Protein AF-0000000065914636 (afdb_homodimer)

Secondary structure (DSSP, 8-state):
---HHHHHHHHHHHHHHTSSHHHHHHHHHHHHHHHHHH-GGGGGGGTTS-S--THHHHHSHHHHHHHHHHHHHHHHHHHTTT-HHHHHHHHHHHHHHHHHTT--HHHHHHHHHHHHHHHHHHTTT---HHHHHHHHHHHHHHHHT--/---HHHHHHHHHHHHHHTSSHHHHHHHHHHHHHHHHHH-GGGGGGGTTS-SS-SHHHHHSHHHHHHHHHHHHHHHHHHHTTT-HHHHHHHHHHHHHHHHHTT--HHHHHHHHHHHHHHHHHHTTT---HHHHHHHHHHHHHHHHT--

Foldseek 3Di:
DFDPLLLVLLVVLCCLCPVDLVSQLVLLLLLVLLLCVVPVVVCVLVCVLPPDHSCSLNPDPVSSVVSNVVSVLSVQLSVCVVPPVSNLVSLLVVLVVCVVSVQALVNLVSSLVCVLVSSCVSNVNPRDPSNNVSVSVSSVSSSVSND/DFDPLLLVLLVVLCCLCPVDLVSQLVLLLLLVVLLCVVPVVVQVLVVVQPDPGSCSLNVDPVSSVVSNVVSVLSVQLSVCVVPPVSNLVSLLVVLVVCVVSVQDLVNLVSSLVCVLVSSCVSNVNPRDPSNNVSVSVSSVSSSVSND

Sequence (294 aa):
GLSAEQKTALKDSWKILAANGETMVKNSAAMFGLLFEKYPDTKKHFKTFDGDHFAAMKATGMGKAHGMSVFSGLGALVSSVDDGECVLGLAKKLSRNHTARGVTANDFKLMRSIFGEFLDKATGGKATESMKSAWDALLGVLIENHQGLSAEQKTALKDSWKILAANGETMVKNSAAMFGLLFEKYPDTKKHFKTFDGDHFAAMKATGMGKAHGMSVFSGLGALVSSVDDGECVLGLAKKLSRNHTARGVTANDFKLMRSIFGEFLDKATGGKATESMKSAWDALLGVLIENHQ

Nearest PDB structures (foldseek):
  4hrt-assembly2_G  TM=9.182E-01  e=6.724E-07  Anadara inaequivalvis
  8oup-assembly1_A  TM=8.923E-01  e=3.412E-07  Spisula solidissima
  1dm1-assembly1_A  TM=8.767E-01  e=1.325E-06  Aplysia limacina
  1h97-assembly2_B  TM=8.772E-01  e=7.767E-05  Paramphistomum epiclitum
  1kfr-assembly1_A  TM=8.608E-01  e=2.149E-04  Paramphistomum epiclitum

Radius of gyration: 18.43 Å; Cα contacts (8 Å, |Δi|>4): 341; chains: 2; bounding box: 40×51×44 Å

Solvent-accessible surface area (backbone atoms only — not comparable to full-atom values): 15175 Å² total; per-residue (Å²): 134,80,49,75,66,30,48,49,27,42,52,57,48,43,54,66,51,51,66,42,36,68,44,29,42,52,42,27,34,50,44,50,34,52,45,40,68,77,41,56,77,62,50,68,74,45,52,91,53,52,94,61,62,62,67,31,31,70,67,34,32,56,30,28,19,50,28,35,50,53,49,32,51,54,48,46,43,57,41,24,65,90,36,65,51,31,36,51,25,39,27,38,51,51,26,52,59,35,44,76,64,68,49,46,67,65,54,51,50,52,53,54,70,47,42,54,63,40,40,28,64,68,50,73,62,65,55,44,72,59,34,43,51,24,48,53,51,53,50,44,54,34,55,72,44,43,117,134,81,50,76,67,29,50,48,28,41,53,57,48,43,54,65,52,52,65,41,35,69,42,28,40,52,42,28,33,51,46,51,36,52,45,41,69,77,40,55,75,63,49,69,74,47,53,91,53,57,87,64,64,64,67,29,27,70,68,34,32,56,30,28,19,50,28,34,52,54,49,33,51,52,48,45,43,56,41,26,66,91,36,65,51,32,35,52,26,39,26,38,50,51,26,52,58,34,43,76,63,68,46,46,68,66,55,51,50,54,52,55,70,46,42,56,61,40,41,28,64,68,50,73,63,64,56,45,71,59,35,42,51,24,47,52,51,54,50,46,55,34,53,73,45,43,118

Structure (mmCIF, N/CA/C/O backbone):
data_AF-0000000065914636-model_v1
#
loop_
_entity.id
_entity.type
_entity.pdbx_description
1 polymer Globin
#
loop_
_atom_site.group_PDB
_atom_site.id
_atom_site.type_symbol
_atom_site.label_atom_id
_atom_site.label_alt_id
_atom_site.label_comp_id
_atom_site.label_asym_id
_atom_site.label_entity_id
_atom_site.label_seq_id
_atom_site.pdbx_PDB_ins_code
_atom_site.Cartn_x
_atom_site.Cartn_y
_atom_site.Cartn_z
_atom_site.occupancy
_atom_site.B_iso_or_equiv
_atom_site.auth_seq_id
_atom_site.auth_comp_id
_atom_site.auth_asym_id
_atom_site.auth_atom_id
_atom_site.pdbx_PDB_model_num
ATOM 1 N N . GLY A 1 1 ? -21.172 7.961 3.52 1 76.81 1 GLY A N 1
ATOM 2 C CA . GLY A 1 1 ? -20.078 7.699 2.598 1 76.81 1 GLY A CA 1
ATOM 3 C C . GLY A 1 1 ? -19.641 8.93 1.826 1 76.81 1 GLY A C 1
ATOM 4 O O . GLY A 1 1 ? -20.141 10.031 2.062 1 76.81 1 GLY A O 1
ATOM 5 N N . LEU A 1 2 ? -18.609 8.867 1.001 1 91.06 2 LEU A N 1
ATOM 6 C CA . LEU A 1 2 ? -18.094 9.953 0.182 1 91.06 2 LEU A CA 1
ATOM 7 C C . LEU A 1 2 ? -19.016 10.242 -0.992 1 91.06 2 LEU A C 1
ATOM 9 O O . LEU A 1 2 ? -19.578 9.32 -1.594 1 91.06 2 LEU A O 1
ATOM 13 N N . SER A 1 3 ? -19.234 11.5 -1.264 1 94.12 3 SER A N 1
ATOM 14 C CA . SER A 1 3 ? -20 11.891 -2.441 1 94.12 3 SER A CA 1
ATOM 15 C C . SER A 1 3 ? -19.219 11.625 -3.725 1 94.12 3 SER A C 1
ATOM 17 O O . SER A 1 3 ? -18.016 11.398 -3.686 1 94.12 3 SER A O 1
ATOM 19 N N . ALA A 1 4 ? -20 11.625 -4.902 1 95.38 4 ALA A N 1
ATOM 20 C CA . ALA A 1 4 ? -19.344 11.43 -6.203 1 95.38 4 ALA A CA 1
ATOM 21 C C . ALA A 1 4 ? -18.297 12.508 -6.449 1 95.38 4 ALA A C 1
ATOM 23 O O . ALA A 1 4 ? -17.234 12.227 -7.016 1 95.38 4 ALA A O 1
ATOM 24 N N . GLU A 1 5 ? -18.609 13.734 -6.004 1 95.88 5 GLU A N 1
ATOM 25 C CA . GLU A 1 5 ? -17.672 14.844 -6.168 1 95.88 5 GLU A CA 1
ATOM 26 C C . GLU A 1 5 ? -16.422 14.648 -5.316 1 95.88 5 GLU A C 1
ATOM 28 O O . GLU A 1 5 ? -15.312 14.945 -5.762 1 95.88 5 GLU A O 1
ATOM 33 N N . GLN A 1 6 ? -16.609 14.195 -4.152 1 96.62 6 GLN A N 1
ATOM 34 C CA . GLN A 1 6 ? -15.477 13.938 -3.264 1 96.62 6 GLN A CA 1
ATOM 35 C C . GLN A 1 6 ? -14.586 12.828 -3.811 1 96.62 6 GLN A C 1
ATOM 37 O O . GLN A 1 6 ? -13.359 12.938 -3.777 1 96.62 6 GLN A O 1
ATOM 42 N N . LYS A 1 7 ? -15.227 11.797 -4.301 1 97.44 7 LYS A N 1
ATOM 43 C CA . LYS A 1 7 ? -14.477 10.688 -4.867 1 97.44 7 LYS A CA 1
ATOM 44 C C . LYS A 1 7 ? -13.641 11.141 -6.059 1 97.44 7 LYS A C 1
ATOM 46 O O . LYS A 1 7 ? -12.469 10.773 -6.18 1 97.44 7 LYS A O 1
ATOM 51 N N . THR A 1 8 ? -14.195 11.945 -6.875 1 97.12 8 THR A N 1
ATOM 52 C CA . THR A 1 8 ? -13.484 12.477 -8.031 1 97.12 8 THR A CA 1
ATOM 53 C C . THR A 1 8 ? -12.32 13.359 -7.59 1 97.12 8 THR A C 1
ATOM 55 O O . THR A 1 8 ? -11.227 13.273 -8.148 1 97.12 8 THR A O 1
ATOM 58 N N . ALA A 1 9 ? -12.562 14.18 -6.578 1 97.56 9 ALA A N 1
ATOM 59 C CA . ALA A 1 9 ? -11.523 15.07 -6.062 1 97.56 9 ALA A CA 1
ATOM 60 C C . ALA A 1 9 ? -10.352 14.273 -5.496 1 97.56 9 ALA A C 1
ATOM 62 O O . ALA A 1 9 ? -9.195 14.648 -5.672 1 97.56 9 ALA A O 1
ATOM 63 N N . LEU A 1 10 ? -10.656 13.18 -4.816 1 98.06 10 LEU A N 1
ATOM 64 C CA . LEU A 1 10 ? -9.609 12.32 -4.266 1 98.06 10 LEU A CA 1
ATOM 65 C C . LEU A 1 10 ? -8.773 11.695 -5.379 1 98.06 10 LEU A C 1
ATOM 67 O O . LEU A 1 10 ? -7.547 11.727 -5.336 1 98.06 10 LEU A O 1
ATOM 71 N N . LYS A 1 11 ? -9.461 11.164 -6.359 1 96.94 11 LYS A N 1
ATOM 72 C CA . LYS A 1 11 ? -8.758 10.523 -7.469 1 96.94 11 LYS A CA 1
ATOM 73 C C . LYS A 1 11 ? -7.906 11.531 -8.234 1 96.94 11 LYS A C 1
ATOM 75 O O . LYS A 1 11 ? -6.762 11.242 -8.594 1 96.94 11 LYS A O 1
ATOM 80 N N . ASP A 1 12 ? -8.43 12.695 -8.43 1 95.88 12 ASP A N 1
ATOM 81 C CA . ASP A 1 12 ? -7.695 13.727 -9.156 1 95.88 12 ASP A CA 1
ATOM 82 C C . ASP A 1 12 ? -6.484 14.203 -8.352 1 95.88 12 ASP A C 1
ATOM 84 O O . ASP A 1 12 ? -5.41 14.43 -8.914 1 95.88 12 ASP A O 1
ATOM 88 N N . SER A 1 13 ? -6.656 14.398 -7.109 1 96.75 13 SER A N 1
ATOM 89 C CA . SER A 1 13 ? -5.547 14.859 -6.281 1 96.75 13 SER A CA 1
ATOM 90 C C . SER A 1 13 ? -4.465 13.789 -6.16 1 96.75 13 SER A C 1
ATOM 92 O O . SER A 1 13 ? -3.277 14.102 -6.07 1 96.75 13 SER A O 1
ATOM 94 N N . TRP A 1 14 ? -4.898 12.547 -6.137 1 96.75 14 TRP A N 1
ATOM 95 C CA . TRP A 1 14 ? -3.934 11.461 -5.996 1 96.75 14 TRP A CA 1
ATOM 96 C C . TRP A 1 14 ? -2.996 11.406 -7.199 1 96.75 14 TRP A C 1
ATOM 98 O O . TRP A 1 14 ? -1.812 11.086 -7.059 1 96.75 14 TRP A O 1
ATOM 108 N N . LYS A 1 15 ? -3.514 11.758 -8.391 1 94.75 15 LYS A N 1
ATOM 109 C CA . LYS A 1 15 ? -2.682 11.805 -9.586 1 94.75 15 LYS A CA 1
ATOM 110 C C . LYS A 1 15 ? -1.521 12.781 -9.414 1 94.75 15 LYS A C 1
ATOM 112 O O . LYS A 1 15 ? -0.442 12.57 -9.969 1 94.75 15 LYS A O 1
ATOM 117 N N . ILE A 1 16 ? -1.775 13.766 -8.641 1 95.94 16 ILE A N 1
ATOM 118 C CA . ILE A 1 16 ? -0.752 14.773 -8.383 1 95.94 16 ILE A CA 1
ATOM 119 C C . ILE A 1 16 ? 0.155 14.305 -7.246 1 95.94 16 ILE A C 1
ATOM 121 O O . ILE A 1 16 ? 1.381 14.328 -7.371 1 95.94 16 ILE A O 1
ATOM 125 N N . LEU A 1 17 ? -0.375 13.828 -6.184 1 97.56 17 LEU A N 1
ATOM 126 C CA . LEU A 1 17 ? 0.34 13.477 -4.961 1 97.56 17 LEU A CA 1
ATOM 127 C C . LEU A 1 17 ? 1.238 12.266 -5.188 1 97.56 17 LEU A C 1
ATOM 129 O O . LEU A 1 17 ? 2.273 12.125 -4.531 1 97.56 17 LEU A O 1
ATOM 133 N N . ALA A 1 18 ? 0.876 11.414 -6.078 1 97.06 18 ALA A N 1
ATOM 134 C CA . ALA A 1 18 ? 1.544 10.133 -6.293 1 97.06 18 ALA A CA 1
ATOM 135 C C . ALA A 1 18 ? 1.864 9.922 -7.77 1 97.06 18 ALA A C 1
ATOM 137 O O . ALA A 1 18 ? 1.726 8.812 -8.289 1 97.06 18 ALA A O 1
ATOM 138 N N . ALA A 1 19 ? 2.338 10.953 -8.461 1 95.75 19 ALA A N 1
ATOM 139 C CA . ALA A 1 19 ? 2.602 10.953 -9.898 1 95.75 19 ALA A CA 1
ATOM 140 C C . ALA A 1 19 ? 3.658 9.906 -10.258 1 95.75 19 ALA A C 1
ATOM 142 O O . ALA A 1 19 ? 3.631 9.344 -11.352 1 95.75 19 ALA A O 1
ATOM 143 N N . ASN A 1 20 ? 4.625 9.758 -9.375 1 95.19 20 ASN A N 1
ATOM 144 C CA . ASN A 1 20 ? 5.664 8.734 -9.508 1 95.19 20 ASN A CA 1
ATOM 145 C C . ASN A 1 20 ? 6.332 8.438 -8.172 1 95.19 20 ASN A C 1
ATOM 147 O O . ASN A 1 20 ? 5.98 9.031 -7.148 1 95.19 20 ASN A O 1
ATOM 151 N N . GLY A 1 21 ? 7.238 7.504 -8.133 1 94.88 21 GLY A N 1
ATOM 152 C CA . GLY A 1 21 ? 7.895 7.086 -6.906 1 94.88 21 GLY A CA 1
ATOM 153 C C . GLY A 1 21 ? 8.625 8.211 -6.203 1 94.88 21 GLY A C 1
ATOM 154 O O . GLY A 1 21 ? 8.539 8.344 -4.98 1 94.88 21 GLY A O 1
ATOM 155 N N . GLU A 1 22 ? 9.312 9.008 -6.969 1 94.88 22 GLU A N 1
ATOM 156 C CA . GLU A 1 22 ? 10.047 10.125 -6.391 1 94.88 22 GLU A CA 1
ATOM 157 C C . GLU A 1 22 ? 9.102 11.109 -5.707 1 94.88 22 GLU A C 1
ATOM 159 O O . GLU A 1 22 ? 9.391 11.586 -4.605 1 94.88 22 GLU A O 1
ATOM 164 N N . THR A 1 23 ? 8.008 11.352 -6.383 1 96.56 23 THR A N 1
ATOM 165 C CA . THR A 1 23 ? 7.004 12.242 -5.816 1 96.56 23 THR A CA 1
ATOM 166 C C . THR A 1 23 ? 6.414 11.648 -4.539 1 96.56 23 THR A C 1
ATOM 168 O O . THR A 1 23 ? 6.188 12.367 -3.562 1 96.56 23 THR A O 1
ATOM 171 N N . MET A 1 24 ? 6.223 10.383 -4.52 1 96.44 24 MET A N 1
ATOM 172 C CA . MET A 1 24 ? 5.641 9.727 -3.352 1 96.44 24 MET A CA 1
ATOM 173 C C . MET A 1 24 ? 6.59 9.805 -2.158 1 96.44 24 MET A C 1
ATOM 175 O O . MET A 1 24 ? 6.164 10.094 -1.039 1 96.44 24 MET A O 1
ATOM 179 N N . VAL A 1 25 ? 7.828 9.539 -2.379 1 94.19 25 VAL A N 1
ATOM 180 C CA . VAL A 1 25 ? 8.812 9.625 -1.301 1 94.19 25 VAL A CA 1
ATOM 181 C C . VAL A 1 25 ? 8.883 11.062 -0.784 1 94.19 25 VAL A C 1
ATOM 183 O O . VAL A 1 25 ? 8.875 11.297 0.427 1 94.19 25 VAL A O 1
ATOM 186 N N . LYS A 1 26 ? 8.93 11.977 -1.706 1 94.12 26 LYS A N 1
ATOM 187 C CA . LYS A 1 26 ? 8.977 13.391 -1.338 1 94.12 26 LYS A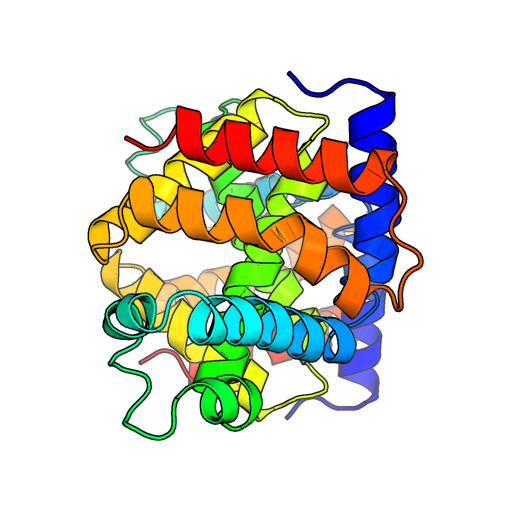 CA 1
ATOM 188 C C . LYS A 1 26 ? 7.754 13.789 -0.52 1 94.12 26 LYS A C 1
ATOM 190 O O . LYS A 1 26 ? 7.883 14.398 0.542 1 94.12 26 LYS A O 1
ATOM 195 N N . ASN A 1 27 ? 6.605 13.422 -1.024 1 96.44 27 ASN A N 1
ATOM 196 C CA . ASN A 1 27 ? 5.375 13.875 -0.384 1 96.44 27 ASN A CA 1
ATOM 197 C C . ASN A 1 27 ? 5.121 13.133 0.929 1 96.44 27 ASN A C 1
ATOM 199 O O . ASN A 1 27 ? 4.574 13.711 1.872 1 96.44 27 ASN A O 1
ATOM 203 N N . SER A 1 28 ? 5.48 11.906 1.021 1 95.56 28 SER A N 1
ATOM 204 C CA . SER A 1 28 ? 5.359 11.203 2.295 1 95.56 28 SER A CA 1
ATOM 205 C C . SER A 1 28 ? 6.266 11.828 3.354 1 95.56 28 SER A C 1
ATOM 207 O O . SER A 1 28 ? 5.855 11.992 4.508 1 95.56 28 SER A O 1
ATOM 209 N N . ALA A 1 29 ? 7.461 12.172 2.971 1 92.31 29 ALA A N 1
ATOM 210 C CA . ALA A 1 29 ? 8.375 12.844 3.887 1 92.31 29 ALA A CA 1
ATOM 211 C C . ALA A 1 29 ? 7.824 14.211 4.305 1 92.31 29 ALA A C 1
ATOM 213 O O . ALA A 1 29 ? 7.93 14.594 5.469 1 92.31 29 ALA A O 1
ATOM 214 N N . ALA A 1 30 ? 7.305 14.906 3.355 1 93.94 30 ALA A N 1
ATOM 215 C CA . ALA A 1 30 ? 6.719 16.203 3.652 1 93.94 30 ALA A CA 1
ATOM 216 C C . ALA A 1 30 ? 5.559 16.078 4.633 1 93.94 30 ALA A C 1
ATOM 218 O O . ALA A 1 30 ? 5.391 16.922 5.523 1 93.94 30 ALA A O 1
ATOM 219 N N . MET A 1 31 ? 4.707 15.086 4.445 1 95.44 31 MET A N 1
ATOM 220 C CA . MET A 1 31 ? 3.576 14.836 5.336 1 95.44 31 MET A CA 1
ATOM 221 C C . MET A 1 31 ? 4.055 14.586 6.766 1 95.44 31 MET A C 1
ATOM 223 O O . MET A 1 31 ? 3.594 15.242 7.699 1 95.44 31 MET A O 1
ATOM 227 N N . PHE A 1 32 ? 5 13.727 6.918 1 92.5 32 PHE A N 1
ATOM 228 C CA . PHE A 1 32 ? 5.52 13.422 8.25 1 92.5 32 PHE A CA 1
ATOM 229 C C . PHE A 1 32 ? 6.293 14.602 8.812 1 92.5 32 PHE A C 1
ATOM 231 O O . PHE A 1 32 ? 6.238 14.875 10.016 1 92.5 32 PHE A O 1
ATOM 238 N N . GLY A 1 33 ? 7.066 15.234 7.93 1 91.19 33 GLY A N 1
ATOM 239 C CA . GLY A 1 33 ? 7.762 16.438 8.375 1 91.19 33 GLY A CA 1
ATOM 240 C C . GLY A 1 33 ? 6.836 17.469 8.977 1 91.19 33 GLY A C 1
ATOM 241 O O . GLY A 1 33 ? 7.137 18.047 10.031 1 91.19 33 GLY A O 1
ATOM 242 N N . LEU A 1 34 ? 5.797 17.734 8.297 1 94.38 34 LEU A N 1
ATOM 243 C CA . LEU A 1 34 ? 4.82 18.688 8.797 1 94.38 34 LEU A CA 1
ATOM 244 C C . LEU A 1 34 ? 4.215 18.219 10.117 1 94.38 34 LEU A C 1
ATOM 246 O O . LEU A 1 34 ? 4.023 19 11.039 1 94.38 34 LEU A O 1
ATOM 250 N N . LEU A 1 35 ? 3.916 16.922 10.234 1 93.75 35 LEU A N 1
ATOM 251 C CA . LEU A 1 35 ? 3.385 16.344 11.469 1 93.75 35 LEU A CA 1
ATOM 252 C C . LEU A 1 35 ? 4.355 16.562 12.625 1 93.75 35 LEU A C 1
ATOM 254 O O . LEU A 1 35 ? 3.957 17.016 13.703 1 93.75 35 LEU A O 1
ATOM 258 N N . PHE A 1 36 ? 5.605 16.312 12.359 1 90.06 36 PHE A N 1
ATOM 259 C CA . PHE A 1 36 ? 6.629 16.406 13.398 1 90.06 36 PHE A CA 1
ATOM 260 C C . PHE A 1 36 ? 6.879 17.859 13.773 1 90.06 36 PHE A C 1
ATOM 262 O O . PHE A 1 36 ? 7.219 18.156 14.922 1 90.06 36 PHE A O 1
ATOM 269 N N . GLU A 1 37 ? 6.758 18.672 12.836 1 92.5 37 GLU A N 1
ATOM 270 C CA . GLU A 1 37 ? 6.91 20.109 13.102 1 92.5 37 GLU A CA 1
ATOM 271 C C . GLU A 1 37 ? 5.789 20.625 14 1 92.5 37 GLU A C 1
ATOM 273 O O . GLU A 1 37 ? 6.047 21.344 14.961 1 92.5 37 GLU A O 1
ATOM 278 N N . LYS A 1 38 ? 4.594 20.281 13.719 1 95.12 38 LYS A N 1
ATOM 279 C CA . LYS A 1 38 ? 3.434 20.812 14.43 1 95.12 38 LYS A CA 1
ATOM 280 C C . LYS A 1 38 ? 3.201 20.078 15.734 1 95.12 38 LYS A C 1
ATOM 282 O O . LYS A 1 38 ? 2.758 20.656 16.719 1 95.12 38 LYS A O 1
ATOM 287 N N . TYR A 1 39 ? 3.461 18.781 15.688 1 94.06 39 TYR A N 1
ATOM 288 C CA . TYR A 1 39 ? 3.246 17.922 16.859 1 94.06 39 TYR A CA 1
ATOM 289 C C . TYR A 1 39 ? 4.465 17.047 17.125 1 94.06 39 TYR A C 1
ATOM 291 O O . TYR A 1 39 ? 4.406 15.828 16.953 1 94.06 39 TYR A O 1
ATOM 299 N N . PRO A 1 40 ? 5.527 17.609 17.719 1 90.5 40 PRO A N 1
ATOM 300 C CA . PRO A 1 40 ? 6.809 16.922 17.875 1 90.5 40 PRO A CA 1
ATOM 301 C C . PRO A 1 40 ? 6.695 15.664 18.734 1 90.5 40 PRO A C 1
ATOM 303 O O . PRO A 1 40 ? 7.469 14.719 18.562 1 90.5 40 PRO A O 1
ATOM 306 N N . ASP A 1 41 ? 5.695 15.594 19.609 1 87.81 41 ASP A N 1
ATOM 307 C CA . ASP A 1 41 ? 5.543 14.445 20.5 1 87.81 41 ASP A CA 1
ATOM 308 C C . ASP A 1 41 ? 5.203 13.18 19.719 1 87.81 41 ASP A C 1
ATOM 310 O O . ASP A 1 41 ? 5.406 12.062 20.203 1 87.81 41 ASP A O 1
ATOM 314 N N . THR A 1 42 ? 4.719 13.336 18.469 1 89.44 42 THR A N 1
ATOM 315 C CA . THR A 1 42 ? 4.352 12.18 17.672 1 89.44 42 THR A CA 1
ATOM 316 C C . THR A 1 42 ? 5.594 11.414 17.219 1 89.44 42 THR A C 1
ATOM 318 O O . 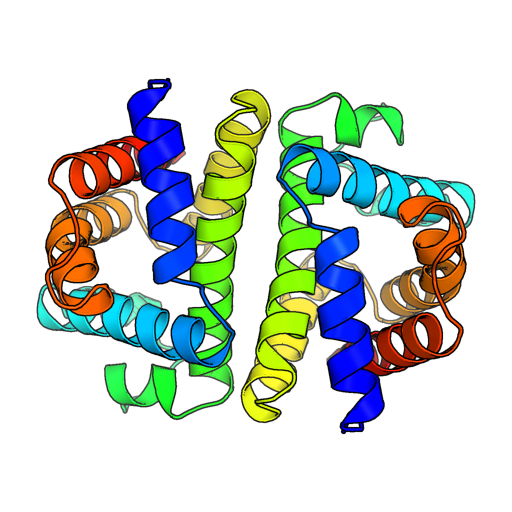THR A 1 42 ? 5.5 10.258 16.797 1 89.44 42 THR A O 1
ATOM 321 N N . LYS A 1 43 ? 6.727 11.969 17.375 1 84.88 43 LYS A N 1
ATOM 322 C CA . LYS A 1 43 ? 7.98 11.32 17 1 84.88 43 LYS A CA 1
ATOM 323 C C . LYS A 1 43 ? 8.25 10.094 17.875 1 84.88 43 LYS A C 1
ATOM 325 O O . LYS A 1 43 ? 9.016 9.211 17.484 1 84.88 43 LYS A O 1
ATOM 330 N N . LYS A 1 44 ? 7.684 10.031 18.953 1 84.25 44 LYS A N 1
ATOM 331 C CA . LYS A 1 44 ? 7.887 8.93 19.891 1 84.25 44 LYS A CA 1
ATOM 332 C C . LYS A 1 44 ? 7.512 7.59 19.25 1 84.25 44 LYS A C 1
ATOM 334 O O . LYS A 1 44 ? 8.055 6.551 19.625 1 84.25 44 LYS A O 1
ATOM 339 N N . HIS A 1 45 ? 6.609 7.629 18.281 1 82.25 45 HIS A N 1
ATOM 340 C CA . HIS A 1 45 ? 6.145 6.414 17.625 1 82.25 45 HIS A CA 1
ATOM 341 C C . HIS A 1 45 ? 7.141 5.953 16.562 1 82.25 45 HIS A C 1
ATOM 343 O O . HIS A 1 45 ? 6.992 4.867 15.992 1 82.25 45 HIS A O 1
ATOM 349 N N . PHE A 1 46 ? 8.102 6.684 16.312 1 76.88 46 PHE A N 1
ATOM 350 C CA . PHE A 1 46 ? 9.039 6.41 15.227 1 76.88 46 PHE A CA 1
ATOM 351 C C . PHE A 1 46 ? 10.445 6.195 15.766 1 76.88 46 PHE A C 1
ATOM 353 O O . PHE A 1 46 ? 11.422 6.625 15.156 1 76.88 46 PHE A O 1
ATOM 360 N N . LYS A 1 47 ? 10.562 5.539 16.938 1 66.19 47 LYS A N 1
ATOM 361 C CA . LYS A 1 47 ? 11.828 5.336 17.641 1 66.19 47 LYS A CA 1
ATOM 362 C C . LYS A 1 47 ? 12.844 4.633 16.75 1 66.19 47 LYS A C 1
ATOM 364 O O . LYS A 1 47 ? 14.047 4.82 16.906 1 66.19 47 LYS A O 1
ATOM 369 N N . THR A 1 48 ? 12.375 3.613 16.203 1 56.72 48 THR A N 1
ATOM 370 C CA . THR A 1 48 ? 13.312 2.896 15.344 1 56.72 48 THR A CA 1
ATOM 371 C C . THR A 1 48 ? 14 3.855 14.375 1 56.72 48 THR A C 1
ATOM 373 O O . THR A 1 48 ? 14.977 3.49 13.719 1 56.72 48 THR A O 1
ATOM 376 N N . PHE A 1 49 ? 13.312 4.914 14.25 1 54.84 49 PHE A N 1
ATOM 377 C CA . PHE A 1 49 ? 14 5.93 13.453 1 54.84 49 PHE A CA 1
ATOM 378 C C . PHE A 1 49 ? 14.977 6.723 14.32 1 54.84 49 PHE A C 1
ATOM 380 O O . PHE A 1 49 ? 14.578 7.352 15.297 1 54.84 49 PHE A O 1
ATOM 387 N N . ASP A 1 50 ? 15.953 5.941 14.906 1 49.81 50 ASP A N 1
ATOM 388 C CA . ASP A 1 50 ? 16.891 6.602 15.805 1 49.81 50 ASP A CA 1
ATOM 389 C C . ASP A 1 50 ? 16.703 8.117 15.797 1 49.81 50 ASP A C 1
ATOM 391 O O . ASP A 1 50 ? 16.031 8.656 14.906 1 49.81 50 ASP A O 1
ATOM 395 N N . GLY A 1 51 ? 17.469 8.922 16.656 1 44.31 51 GLY A N 1
ATOM 396 C CA . GLY A 1 51 ? 17.562 10.344 16.969 1 44.31 51 GLY A CA 1
ATOM 397 C C . GLY A 1 51 ? 17.297 11.234 15.773 1 44.31 51 GLY A C 1
ATOM 398 O O . GLY A 1 51 ? 17.375 12.461 15.875 1 44.31 51 GLY A O 1
ATOM 399 N N . ASP A 1 52 ? 17.797 10.789 14.555 1 47.72 52 ASP A N 1
ATOM 400 C CA . ASP A 1 52 ? 17.953 11.742 13.453 1 47.72 52 ASP A CA 1
ATOM 401 C C . ASP A 1 52 ? 16.609 12.008 12.766 1 47.72 52 ASP A C 1
ATOM 403 O O . ASP A 1 52 ? 15.922 11.07 12.352 1 47.72 52 ASP A O 1
ATOM 407 N N . HIS A 1 53 ? 15.906 13.156 12.977 1 51.94 53 HIS A N 1
ATOM 408 C CA . HIS A 1 53 ? 14.625 13.836 12.805 1 51.94 53 HIS A CA 1
ATOM 409 C C . HIS A 1 53 ? 13.969 13.461 11.484 1 51.94 53 HIS A C 1
ATOM 411 O O . HIS A 1 53 ? 14.516 12.656 10.727 1 51.94 53 HIS A O 1
ATOM 417 N N . PHE A 1 54 ? 13.109 14.508 10.766 1 54.81 54 PHE A N 1
ATOM 418 C CA . PHE A 1 54 ? 12.484 14.68 9.461 1 54.81 54 PHE A CA 1
ATOM 419 C C . PHE A 1 54 ? 13.453 14.312 8.344 1 54.81 54 PHE A C 1
ATOM 421 O O . PHE A 1 54 ? 13.086 13.594 7.406 1 54.81 54 PHE A O 1
ATOM 428 N N . ALA A 1 55 ? 14.641 14.656 8.555 1 58.09 55 ALA A N 1
ATOM 429 C CA . ALA A 1 55 ? 15.719 14.43 7.59 1 58.09 55 ALA A CA 1
ATOM 430 C C . ALA A 1 55 ? 15.984 12.938 7.406 1 58.09 55 ALA A C 1
ATOM 432 O O . ALA A 1 55 ? 16.312 12.492 6.305 1 58.09 55 ALA A O 1
ATOM 433 N N . ALA A 1 56 ? 15.562 12.266 8.383 1 62 56 ALA A N 1
ATOM 434 C CA . ALA A 1 56 ? 15.906 10.844 8.344 1 62 56 ALA A CA 1
ATOM 435 C C . ALA A 1 56 ? 14.906 10.062 7.496 1 62 56 ALA A C 1
ATOM 437 O O . ALA A 1 56 ? 15.266 9.078 6.852 1 62 56 ALA A O 1
ATOM 438 N N . MET A 1 57 ? 13.742 10.555 7.312 1 73.56 57 MET A N 1
ATOM 439 C CA . MET A 1 57 ? 12.719 9.852 6.547 1 73.56 57 MET A CA 1
ATOM 440 C C . MET A 1 57 ? 13.094 9.781 5.07 1 73.56 57 MET A C 1
ATOM 442 O O . MET A 1 57 ? 12.836 8.773 4.406 1 73.56 57 MET A O 1
ATOM 446 N N . LYS A 1 58 ? 13.781 10.82 4.699 1 77.88 58 LYS A N 1
ATOM 447 C CA . LYS A 1 58 ? 14.148 10.844 3.287 1 77.88 58 LYS A CA 1
ATOM 448 C C . LYS A 1 58 ? 15.594 10.398 3.088 1 77.88 58 LYS A C 1
ATOM 450 O O . LYS A 1 58 ? 16.016 10.094 1.968 1 77.88 58 LYS A O 1
ATOM 455 N N . ALA A 1 59 ? 16.172 10.273 4.145 1 78.31 59 ALA A N 1
ATOM 456 C CA . ALA A 1 59 ? 17.625 10.125 4.012 1 78.31 59 ALA A CA 1
ATOM 457 C C . ALA A 1 59 ? 18.031 8.656 4.145 1 78.31 59 ALA A C 1
ATOM 459 O O . ALA A 1 59 ? 19.125 8.273 3.723 1 78.31 59 ALA A O 1
ATOM 460 N N . THR A 1 60 ? 17.188 7.898 4.781 1 82.5 60 THR A N 1
ATOM 461 C CA . THR A 1 60 ? 17.531 6.5 5 1 82.5 60 THR A CA 1
ATOM 462 C C . THR A 1 60 ? 16.578 5.578 4.242 1 82.5 60 THR A C 1
ATOM 464 O O . 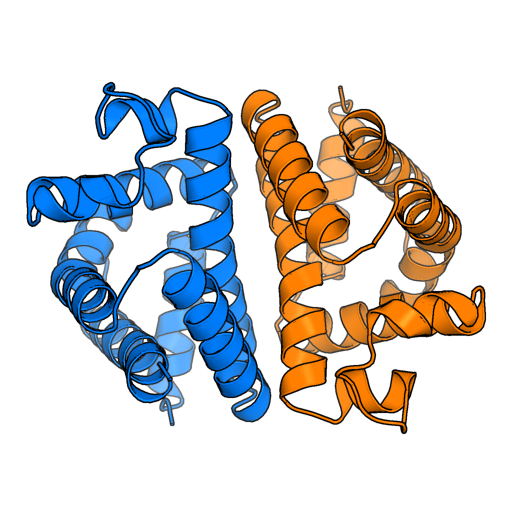THR A 1 60 ? 15.438 5.949 3.971 1 82.5 60 THR A O 1
ATOM 467 N N . GLY A 1 61 ? 17.094 4.371 3.934 1 85.94 61 GLY A N 1
ATOM 468 C CA . GLY A 1 61 ? 16.281 3.367 3.277 1 85.94 61 GLY A CA 1
ATOM 469 C C . GLY A 1 61 ? 15.031 3.008 4.066 1 85.94 61 GLY A C 1
ATOM 470 O O . GLY A 1 61 ? 13.93 2.951 3.508 1 85.94 61 GLY A O 1
ATOM 471 N N . MET A 1 62 ? 15.188 2.889 5.312 1 86.31 62 MET A N 1
ATOM 472 C CA . MET A 1 62 ? 14.062 2.5 6.16 1 86.31 62 MET A CA 1
ATOM 473 C C . MET A 1 62 ? 13.055 3.639 6.285 1 86.31 62 MET A C 1
ATOM 475 O O . MET A 1 62 ? 11.852 3.402 6.332 1 86.31 62 MET A O 1
ATOM 479 N N . GLY A 1 63 ? 13.617 4.832 6.43 1 87.88 63 GLY A N 1
ATOM 480 C CA . GLY A 1 63 ? 12.727 5.977 6.461 1 87.88 63 GLY A CA 1
ATOM 481 C C . GLY A 1 63 ? 11.898 6.129 5.195 1 87.88 63 GLY A C 1
ATOM 482 O O . GLY A 1 63 ? 10.688 6.324 5.262 1 87.88 63 GLY A O 1
ATOM 483 N N . LYS A 1 64 ? 12.547 6.027 4.07 1 91.62 64 LYS A N 1
ATOM 484 C CA . LYS A 1 64 ? 11.867 6.098 2.779 1 91.62 64 LYS A CA 1
ATOM 485 C C . LYS A 1 64 ? 10.828 4.988 2.643 1 91.62 64 LYS A C 1
ATOM 487 O O . LYS A 1 64 ? 9.711 5.23 2.182 1 91.62 64 LYS A O 1
ATOM 492 N N . ALA A 1 65 ? 11.203 3.838 3.088 1 91.88 65 ALA A N 1
ATOM 493 C CA . ALA A 1 65 ? 10.305 2.691 3.004 1 91.88 65 ALA A CA 1
ATOM 494 C C . ALA A 1 65 ? 9.055 2.904 3.859 1 91.88 65 ALA A C 1
ATOM 496 O O . ALA A 1 65 ? 7.945 2.566 3.443 1 91.88 65 ALA A O 1
ATOM 497 N N . HIS A 1 66 ? 9.266 3.422 5.051 1 90.56 66 HIS A N 1
ATOM 498 C CA . HIS A 1 66 ? 8.125 3.693 5.914 1 90.56 66 HIS A CA 1
ATOM 499 C C . HIS A 1 66 ? 7.203 4.742 5.297 1 90.56 66 HIS A C 1
ATOM 501 O O . HIS A 1 66 ? 5.984 4.566 5.266 1 90.56 66 HIS A O 1
ATOM 507 N N . GLY A 1 67 ? 7.781 5.824 4.859 1 92.56 67 GLY A N 1
ATOM 508 C CA . GLY A 1 67 ? 6.988 6.836 4.18 1 92.56 67 GLY A CA 1
ATOM 509 C C . GLY A 1 67 ? 6.219 6.285 2.992 1 92.56 67 GLY A C 1
ATOM 510 O O . GLY A 1 67 ? 5.023 6.551 2.844 1 92.56 67 GLY A O 1
ATOM 511 N N . MET A 1 68 ? 6.902 5.539 2.186 1 94.69 68 MET A N 1
ATOM 512 C CA . MET A 1 68 ? 6.293 4.93 1.008 1 94.69 68 MET A CA 1
ATOM 513 C C . MET A 1 68 ? 5.156 3.99 1.406 1 94.69 68 MET A C 1
ATOM 515 O O . MET A 1 68 ? 4.109 3.969 0.761 1 94.69 68 MET A O 1
ATOM 519 N N . SER A 1 69 ? 5.352 3.213 2.473 1 93.75 69 SER A N 1
ATOM 520 C CA . SER A 1 69 ? 4.316 2.283 2.914 1 93.75 69 SER A CA 1
ATOM 521 C C . SER A 1 69 ? 3.062 3.025 3.371 1 93.75 69 SER A C 1
ATOM 523 O O . SER A 1 69 ? 1.944 2.633 3.033 1 93.75 69 SER A O 1
ATOM 525 N N . VAL A 1 70 ? 3.23 4.082 4.121 1 93 70 VAL A N 1
ATOM 526 C CA . VAL A 1 70 ? 2.098 4.867 4.602 1 93 70 VAL A CA 1
ATOM 527 C C . VAL A 1 70 ? 1.379 5.512 3.42 1 93 70 VAL A C 1
ATOM 529 O O . VAL A 1 70 ? 0.15 5.457 3.328 1 93 70 VAL A O 1
ATOM 532 N N . PHE A 1 71 ? 2.133 6.09 2.543 1 96.31 71 PHE A N 1
ATOM 533 C CA . PHE A 1 71 ? 1.555 6.766 1.388 1 96.31 71 PHE A CA 1
ATOM 534 C C . PHE A 1 71 ? 0.833 5.77 0.486 1 96.31 71 PHE A C 1
ATOM 536 O O . PHE A 1 71 ? -0.222 6.082 -0.072 1 96.31 71 PHE A O 1
ATOM 543 N N . SER A 1 72 ? 1.373 4.582 0.35 1 96.69 72 SER A N 1
ATOM 544 C CA . SER A 1 72 ? 0.71 3.535 -0.422 1 96.69 72 SER A CA 1
ATOM 545 C C . SER A 1 72 ? -0.602 3.113 0.231 1 96.69 72 SER A C 1
ATOM 547 O O . SER A 1 72 ? -1.562 2.77 -0.461 1 96.69 72 SER A O 1
ATOM 549 N N . GLY A 1 73 ? -0.641 3.098 1.541 1 95.81 73 GLY A N 1
ATOM 550 C CA . GLY A 1 73 ? -1.895 2.854 2.236 1 95.81 73 GLY A CA 1
ATOM 551 C C . GLY A 1 73 ? -2.967 3.877 1.91 1 95.81 73 GLY A C 1
ATOM 552 O O . GLY A 1 73 ? -4.125 3.52 1.693 1 95.81 73 GLY A O 1
ATOM 553 N N . LEU A 1 74 ? -2.588 5.121 1.867 1 96.81 74 LEU A N 1
ATOM 554 C CA . LEU A 1 74 ? -3.52 6.164 1.456 1 96.81 74 LEU A CA 1
ATOM 555 C C . LEU A 1 74 ? -3.994 5.938 0.025 1 96.81 74 LEU A C 1
ATOM 557 O O . LEU A 1 74 ? -5.172 6.133 -0.28 1 96.81 74 LEU A O 1
ATOM 561 N N . GLY A 1 75 ? -3.084 5.535 -0.815 1 97.44 75 GLY A N 1
ATOM 562 C CA . GLY A 1 75 ? -3.439 5.223 -2.189 1 97.44 75 GLY A CA 1
ATOM 563 C C . GLY A 1 75 ? -4.438 4.086 -2.303 1 97.44 75 GLY A C 1
ATOM 564 O O . GLY A 1 75 ? -5.332 4.121 -3.152 1 97.44 75 GLY A O 1
ATOM 565 N N . ALA A 1 76 ? -4.25 3.078 -1.455 1 97.31 76 ALA A N 1
ATOM 566 C CA . ALA A 1 76 ? -5.195 1.963 -1.438 1 97.31 76 ALA A CA 1
ATOM 567 C C . ALA A 1 76 ? -6.598 2.439 -1.079 1 97.31 76 ALA A C 1
ATOM 569 O O . ALA A 1 76 ? -7.582 1.991 -1.672 1 97.31 76 ALA A O 1
ATOM 570 N N . LEU A 1 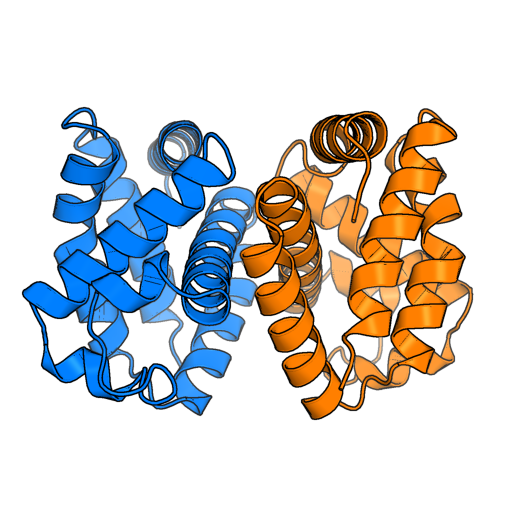77 ? -6.68 3.338 -0.161 1 96.94 77 LEU A N 1
ATOM 571 C CA . LEU A 1 77 ? -7.973 3.898 0.211 1 96.94 77 LEU A CA 1
ATOM 572 C C . LEU A 1 77 ? -8.586 4.668 -0.954 1 96.94 77 LEU A C 1
ATOM 574 O O . LEU A 1 77 ? -9.758 4.469 -1.285 1 96.94 77 LEU A O 1
ATOM 578 N N . VAL A 1 78 ? -7.816 5.469 -1.577 1 97.69 78 VAL A N 1
ATOM 579 C CA . VAL A 1 78 ? -8.305 6.262 -2.701 1 97.69 78 VAL A CA 1
ATOM 580 C C . VAL A 1 78 ? -8.773 5.34 -3.822 1 97.69 78 VAL A C 1
ATOM 582 O O . VAL A 1 78 ? -9.836 5.559 -4.41 1 97.69 78 VAL A O 1
ATOM 585 N N . SER A 1 79 ? -8.008 4.285 -4.078 1 97.31 79 SER A N 1
ATOM 586 C CA . SER A 1 79 ? -8.344 3.348 -5.145 1 97.31 79 SER A CA 1
ATOM 587 C C . SER A 1 79 ? -9.633 2.592 -4.828 1 97.31 79 SER A C 1
ATOM 589 O O . SER A 1 79 ? -10.281 2.053 -5.73 1 97.31 79 SER A O 1
ATOM 591 N N . SER A 1 80 ? -10.008 2.572 -3.58 1 97 80 SER A N 1
ATOM 592 C CA . SER A 1 80 ? -11.125 1.735 -3.152 1 97 80 SER A CA 1
ATOM 593 C C . SER A 1 80 ? -12.375 2.568 -2.893 1 97 80 SER A C 1
ATOM 595 O O . SER A 1 80 ? -13.398 2.045 -2.441 1 97 80 SER A O 1
ATOM 597 N N . VAL A 1 81 ? -12.383 3.842 -3.188 1 96.88 81 VAL A N 1
ATOM 598 C CA . VAL A 1 81 ? -13.406 4.762 -2.699 1 96.88 81 VAL A CA 1
ATOM 599 C C . VAL A 1 81 ? -14.758 4.387 -3.293 1 96.88 81 VAL A C 1
ATOM 601 O O . VAL A 1 81 ? -15.805 4.785 -2.771 1 96.88 81 VAL A O 1
ATOM 604 N N . ASP A 1 82 ? -14.789 3.604 -4.395 1 96.06 82 ASP A N 1
ATOM 605 C CA . ASP A 1 82 ? -16.062 3.197 -5 1 96.06 82 ASP A CA 1
ATOM 606 C C . ASP A 1 82 ? -16.562 1.9 -4.383 1 96.06 82 ASP A C 1
ATOM 608 O O . ASP A 1 82 ? -17.656 1.435 -4.719 1 96.06 82 ASP A O 1
ATOM 612 N N . ASP A 1 83 ? -15.828 1.317 -3.502 1 95.25 83 ASP A N 1
ATOM 613 C CA . ASP A 1 83 ? -16.172 0.089 -2.795 1 95.25 83 ASP A CA 1
ATOM 614 C C . ASP A 1 83 ? -16.156 0.3 -1.283 1 95.25 83 ASP A C 1
ATOM 616 O O . ASP A 1 83 ? -15.141 0.033 -0.631 1 95.25 83 ASP A O 1
ATOM 620 N N . GLY A 1 84 ? -17.312 0.647 -0.756 1 93.12 84 GLY A N 1
ATOM 621 C CA . GLY A 1 84 ? -17.422 1.011 0.647 1 93.12 84 GLY A CA 1
ATOM 622 C C . GLY A 1 84 ? -16.969 -0.091 1.588 1 93.12 84 GLY A C 1
ATOM 623 O O . GLY A 1 84 ? -16.359 0.18 2.619 1 93.12 84 GLY A O 1
ATOM 624 N N . GLU A 1 85 ? -17.281 -1.313 1.276 1 92.44 85 GLU A N 1
ATOM 625 C CA . GLU A 1 85 ? -16.875 -2.439 2.111 1 92.44 85 GLU A CA 1
ATOM 626 C C . GLU A 1 85 ? -15.359 -2.588 2.133 1 92.44 85 GLU A C 1
ATOM 628 O O . GLU A 1 85 ? -14.781 -2.904 3.174 1 92.44 85 GLU A O 1
ATOM 633 N N . CYS A 1 86 ? -14.758 -2.35 1.041 1 93.94 86 CYS A N 1
ATOM 634 C CA . CYS A 1 86 ? -13.305 -2.424 0.972 1 93.94 86 CYS A CA 1
ATOM 635 C C . CYS A 1 86 ? -12.664 -1.296 1.77 1 93.94 86 CYS A C 1
ATOM 637 O O . CYS A 1 86 ? -11.695 -1.52 2.5 1 93.94 86 CYS A O 1
ATOM 639 N N . VAL A 1 87 ? -13.234 -0.11 1.64 1 95.25 87 VAL A N 1
ATOM 640 C CA . VAL A 1 87 ? -12.719 1.032 2.387 1 95.25 87 VAL A CA 1
ATOM 641 C C . VAL A 1 87 ? -12.789 0.745 3.885 1 95.25 87 VAL A C 1
ATOM 643 O O . VAL A 1 87 ? -11.82 0.964 4.609 1 95.25 87 VAL A O 1
ATOM 646 N N . LEU A 1 88 ? -13.867 0.224 4.301 1 93.06 88 LEU A N 1
ATOM 647 C CA . LEU A 1 88 ? -14.039 -0.055 5.723 1 93.06 88 LEU A CA 1
ATOM 648 C C . LEU A 1 88 ? -13.078 -1.146 6.184 1 93.06 88 LEU A C 1
ATOM 650 O O . LEU A 1 88 ? -12.539 -1.072 7.289 1 93.06 88 LEU A O 1
ATOM 654 N N . GLY A 1 89 ? -12.914 -2.137 5.398 1 92.19 89 GLY A N 1
ATOM 655 C CA . GLY A 1 89 ? -11.93 -3.162 5.711 1 92.19 89 GLY A CA 1
ATOM 656 C C . GLY A 1 89 ? -10.516 -2.623 5.828 1 92.19 89 GLY A C 1
ATOM 657 O O . GLY A 1 89 ? -9.781 -2.988 6.746 1 92.19 89 GLY A O 1
ATOM 658 N N . LEU A 1 90 ? -10.133 -1.779 4.875 1 94.62 90 LEU A N 1
ATOM 659 C CA . LEU A 1 90 ? -8.812 -1.16 4.918 1 94.62 90 LEU A CA 1
ATOM 660 C C . LEU A 1 90 ? -8.656 -0.301 6.168 1 94.62 90 LEU A C 1
ATOM 662 O O . LEU A 1 90 ? -7.609 -0.336 6.82 1 94.62 90 LEU A O 1
ATOM 666 N N . ALA A 1 91 ? -9.672 0.446 6.453 1 92.25 91 ALA A N 1
ATOM 667 C CA . ALA A 1 91 ? -9.633 1.301 7.637 1 92.25 91 ALA A CA 1
ATOM 668 C C . ALA A 1 91 ? -9.453 0.472 8.906 1 92.25 91 ALA A C 1
ATOM 670 O O . ALA A 1 91 ? -8.664 0.828 9.781 1 92.25 91 ALA A O 1
ATOM 671 N N . LYS A 1 92 ? -10.148 -0.576 8.992 1 90.56 92 LYS A N 1
ATOM 672 C CA . LYS A 1 92 ? -10.039 -1.454 10.156 1 90.56 92 LYS A CA 1
ATOM 673 C C . LYS A 1 92 ? -8.641 -2.061 10.258 1 90.56 92 LYS A C 1
ATOM 675 O O . LYS A 1 92 ? -8.055 -2.105 11.336 1 90.56 92 LYS A O 1
ATOM 680 N N . LYS A 1 93 ? -8.156 -2.482 9.18 1 89.12 93 LYS A N 1
ATOM 681 C CA . LYS A 1 93 ? -6.816 -3.057 9.156 1 89.12 93 LYS A CA 1
ATOM 682 C C . LYS A 1 93 ? -5.77 -2.029 9.578 1 89.12 93 LYS A C 1
ATOM 684 O O . LYS A 1 93 ? -4.871 -2.338 10.359 1 89.12 93 LYS A O 1
ATOM 689 N N . LEU A 1 94 ? -5.875 -0.876 9.031 1 89.94 94 LEU A N 1
ATOM 690 C CA . LEU A 1 94 ? -4.941 0.191 9.367 1 89.94 94 LEU A CA 1
ATOM 691 C C . LEU A 1 94 ? -5.016 0.532 10.852 1 89.94 94 LEU A C 1
ATOM 693 O O . LEU A 1 94 ? -3.986 0.713 11.508 1 89.94 94 LEU A O 1
ATOM 697 N N . SER A 1 95 ? -6.188 0.627 11.297 1 87.69 95 SER A N 1
ATOM 698 C CA . SER A 1 95 ? -6.387 0.929 12.711 1 87.69 95 SER A CA 1
ATOM 699 C C . SER A 1 95 ? -5.746 -0.133 13.594 1 87.69 95 SER A C 1
ATOM 701 O O . SER A 1 95 ? -5.023 0.194 14.547 1 87.69 95 SER A O 1
ATOM 703 N N . ARG A 1 96 ? -5.969 -1.33 13.273 1 85.38 96 ARG A N 1
ATOM 704 C CA . ARG A 1 96 ? -5.434 -2.434 14.062 1 85.38 96 ARG A CA 1
ATOM 705 C C . ARG A 1 96 ? -3.906 -2.418 14.055 1 85.38 96 ARG A C 1
ATOM 707 O O . ARG A 1 96 ? -3.277 -2.551 15.109 1 85.38 96 ARG A O 1
ATOM 714 N N . ASN A 1 97 ? -3.354 -2.242 12.938 1 84.31 97 ASN A N 1
ATOM 715 C CA . ASN A 1 97 ? -1.901 -2.203 12.812 1 84.31 97 ASN A CA 1
ATOM 716 C C . ASN A 1 97 ? -1.302 -1.052 13.617 1 84.31 97 ASN A C 1
ATOM 718 O O . ASN A 1 97 ? -0.265 -1.214 14.258 1 84.31 97 ASN A O 1
ATOM 722 N N . HIS A 1 98 ? -1.923 0.083 13.602 1 87.75 98 HIS A N 1
ATOM 723 C CA . HIS A 1 98 ? -1.401 1.271 14.273 1 87.75 98 HIS A CA 1
ATOM 724 C C . HIS A 1 98 ? -1.624 1.2 15.781 1 87.75 98 HIS A C 1
ATOM 726 O O . HIS A 1 98 ? -0.76 1.607 16.562 1 87.75 98 HIS A O 1
ATOM 732 N N . THR A 1 99 ? -2.705 0.611 16.125 1 83.88 99 THR A N 1
ATOM 733 C CA . THR A 1 99 ? -2.947 0.421 17.547 1 83.88 99 THR A CA 1
ATOM 734 C C . THR A 1 99 ? -1.897 -0.506 18.156 1 83.88 99 THR A C 1
ATOM 736 O O . THR A 1 99 ? -1.418 -0.266 19.266 1 83.88 99 THR A O 1
ATOM 739 N N . ALA A 1 100 ? -1.534 -1.478 17.453 1 81.94 100 ALA A N 1
ATOM 740 C CA . ALA A 1 100 ? -0.524 -2.432 17.906 1 81.94 100 ALA A CA 1
ATOM 741 C C . ALA A 1 100 ? 0.826 -1.748 18.109 1 81.94 100 ALA A C 1
ATOM 743 O O . ALA A 1 100 ? 1.665 -2.23 18.875 1 81.94 100 ALA A O 1
ATOM 744 N N . ARG A 1 101 ? 0.961 -0.597 17.5 1 84 101 ARG A N 1
ATOM 745 C CA . ARG A 1 101 ? 2.211 0.15 17.609 1 84 101 ARG A CA 1
ATOM 746 C C . ARG A 1 101 ? 2.074 1.31 18.594 1 84 101 ARG A C 1
ATOM 748 O O . ARG A 1 101 ? 2.984 2.131 18.719 1 84 101 ARG A O 1
ATOM 755 N N . GLY A 1 102 ? 0.924 1.416 19.156 1 86.88 102 GLY A N 1
ATOM 756 C CA . GLY A 1 102 ? 0.705 2.449 20.156 1 86.88 102 GLY A CA 1
ATOM 757 C C . GLY A 1 102 ? 0.214 3.758 19.562 1 86.88 102 GLY A C 1
ATOM 758 O O . GLY A 1 102 ? 0.133 4.77 20.266 1 86.88 102 GLY A O 1
ATOM 759 N N . VAL A 1 103 ? -0.035 3.744 18.344 1 87.25 103 VAL A N 1
ATOM 760 C CA . VAL A 1 103 ? -0.609 4.914 17.688 1 87.25 103 VAL A CA 1
ATOM 761 C C . VAL A 1 103 ? -2.111 4.977 17.969 1 87.25 103 VAL A C 1
ATOM 763 O O . VAL A 1 103 ? -2.842 4.031 17.656 1 87.25 103 VAL A O 1
ATOM 766 N N . THR A 1 104 ? -2.592 6.051 18.516 1 86.5 104 THR A N 1
ATOM 767 C CA . THR A 1 104 ? -3.957 6.156 19.031 1 86.5 104 THR A CA 1
ATOM 768 C C . THR A 1 104 ? -4.836 6.93 18.047 1 86.5 104 THR A C 1
ATOM 770 O O . THR A 1 104 ? -4.34 7.484 17.062 1 86.5 104 THR A O 1
ATOM 773 N N . ALA A 1 105 ? -6.152 6.91 18.391 1 87.75 105 ALA A N 1
ATOM 774 C CA . ALA A 1 105 ? -7.105 7.703 17.609 1 87.75 105 ALA A CA 1
ATOM 775 C C . ALA A 1 105 ? -6.727 9.18 17.625 1 87.75 105 ALA A C 1
ATOM 777 O O . ALA A 1 105 ? -6.934 9.891 16.641 1 87.75 105 ALA A O 1
ATOM 778 N N . ASN A 1 106 ? -6.238 9.57 18.75 1 91 106 ASN A N 1
ATOM 779 C CA . ASN A 1 106 ? -5.797 10.953 18.844 1 91 106 ASN A CA 1
ATOM 780 C C . ASN A 1 106 ? -4.66 11.25 17.859 1 91 106 ASN A C 1
ATOM 782 O O . ASN A 1 106 ? -4.609 12.328 17.266 1 91 106 ASN A O 1
ATOM 786 N N . ASP A 1 107 ? -3.752 10.336 17.672 1 91.06 107 ASP A N 1
ATOM 787 C CA . ASP A 1 107 ? -2.672 10.516 16.719 1 91.06 107 ASP A CA 1
ATOM 788 C C . ASP A 1 107 ? -3.219 10.672 15.297 1 91.06 107 ASP A C 1
ATOM 790 O O . AS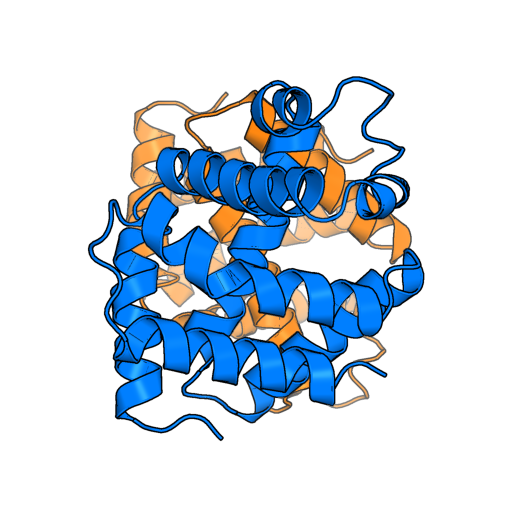P A 1 107 ? -2.713 11.477 14.516 1 91.06 107 ASP A O 1
ATOM 794 N N . PHE A 1 108 ? -4.215 9.945 15 1 92.06 108 PHE A N 1
ATOM 795 C CA . PHE A 1 108 ? -4.84 10.062 13.688 1 92.06 108 PHE A CA 1
ATOM 796 C C . PHE A 1 108 ? -5.504 11.422 13.523 1 92.06 108 PHE A C 1
ATOM 798 O O . PHE A 1 108 ? -5.496 11.992 12.438 1 92.06 108 PHE A O 1
ATOM 805 N N . LYS A 1 109 ? -6.109 11.906 14.602 1 95.06 109 LYS A N 1
ATOM 806 C CA . LYS A 1 109 ? -6.727 13.234 14.547 1 95.06 109 LYS A CA 1
ATOM 807 C C . LYS A 1 109 ? -5.684 14.312 14.289 1 95.06 109 LYS A C 1
ATOM 809 O O . LYS A 1 109 ? -5.969 15.305 13.609 1 95.06 109 LYS A O 1
ATOM 814 N N . LEU A 1 110 ? -4.531 14.102 14.859 1 95.56 110 LEU A N 1
ATOM 815 C CA . LEU A 1 110 ? -3.451 15.047 14.609 1 95.56 110 LEU A CA 1
ATOM 816 C C . LEU A 1 110 ? -3.043 15.031 13.141 1 95.56 110 LEU A C 1
ATOM 818 O O . LEU A 1 110 ? -2.861 16.094 12.531 1 95.56 110 LEU A O 1
ATOM 822 N N . MET A 1 111 ? -2.961 13.883 12.555 1 94.81 111 MET A N 1
ATOM 823 C CA . MET A 1 111 ? -2.658 13.758 11.133 1 94.81 111 MET A CA 1
ATOM 824 C C . MET A 1 111 ? -3.725 14.445 10.281 1 94.81 111 MET A C 1
ATOM 826 O O . MET A 1 111 ? -3.404 15.188 9.359 1 94.81 111 MET A O 1
ATOM 830 N N . ARG A 1 112 ? -4.938 14.141 10.633 1 96.5 112 ARG A N 1
ATOM 831 C CA . ARG A 1 112 ? -6.059 14.734 9.914 1 96.5 112 ARG A CA 1
ATOM 832 C C . ARG A 1 112 ? -6.008 16.266 9.984 1 96.5 112 ARG A C 1
ATOM 834 O O . ARG A 1 112 ? -6.277 16.953 9 1 96.5 112 ARG A O 1
ATOM 841 N N . SER A 1 113 ? -5.625 16.812 11.125 1 97.62 113 SER A N 1
ATOM 842 C CA . SER A 1 113 ? -5.66 18.25 11.359 1 97.62 113 SER A CA 1
ATOM 843 C C . SER A 1 113 ? -4.648 18.984 10.484 1 97.62 113 SER A C 1
ATOM 845 O O . SER A 1 113 ? -4.852 20.141 10.133 1 97.62 113 SER A O 1
ATOM 847 N N . ILE A 1 114 ? -3.596 18.312 10.078 1 97.62 114 ILE A N 1
ATOM 848 C CA . ILE A 1 114 ? -2.545 19 9.328 1 97.62 114 ILE A CA 1
ATOM 849 C C . ILE A 1 114 ? -2.695 18.703 7.84 1 97.62 114 ILE A C 1
ATOM 851 O O . ILE A 1 114 ? -1.976 19.266 7.016 1 97.62 114 ILE A O 1
ATOM 855 N N . PHE A 1 115 ? -3.66 17.891 7.438 1 98.25 115 PHE A N 1
ATOM 856 C CA . PHE A 1 115 ? -3.66 17.312 6.094 1 98.25 115 PHE A CA 1
ATOM 857 C C . PHE A 1 115 ? -3.965 18.391 5.051 1 98.25 115 PHE A C 1
ATOM 859 O O . PHE A 1 115 ? -3.443 18.344 3.936 1 98.25 115 PHE A O 1
ATOM 866 N N . GLY A 1 116 ? -4.785 19.344 5.402 1 97.81 116 GLY A N 1
ATOM 867 C CA . GLY A 1 116 ? -5.031 20.438 4.484 1 97.81 116 GLY A CA 1
ATOM 868 C C . GLY A 1 116 ? -3.779 21.219 4.133 1 97.81 116 GLY A C 1
ATOM 869 O O . GLY A 1 116 ? -3.535 21.516 2.959 1 97.81 116 GLY A O 1
ATOM 870 N N . GLU A 1 117 ? -3.041 21.594 5.125 1 97.75 117 GLU A N 1
ATOM 871 C CA . GLU A 1 117 ? -1.781 22.297 4.906 1 97.75 117 GLU A CA 1
ATOM 872 C C . GLU A 1 117 ? -0.803 21.438 4.105 1 97.75 117 GLU A C 1
ATOM 874 O O . GLU A 1 117 ? -0.105 21.953 3.223 1 97.75 117 GLU A O 1
ATOM 879 N N . PHE A 1 118 ? -0.765 20.172 4.402 1 98 118 PHE A N 1
ATOM 880 C CA . PHE A 1 118 ? 0.062 19.25 3.643 1 98 118 PHE A CA 1
ATOM 881 C C . PHE A 1 118 ? -0.322 19.266 2.168 1 98 118 PHE A C 1
ATOM 883 O O . PHE A 1 118 ? 0.547 19.328 1.295 1 98 118 PHE A O 1
ATOM 890 N N . LEU A 1 119 ? -1.618 19.25 1.9 1 98.31 119 LEU A N 1
ATOM 891 C CA . LEU A 1 119 ? -2.08 19.25 0.517 1 98.31 119 LEU A CA 1
ATOM 892 C C . LEU A 1 119 ? -1.637 20.516 -0.204 1 98.31 119 LEU A C 1
ATOM 894 O O . LEU A 1 119 ? -1.229 20.453 -1.367 1 98.31 119 LEU A O 1
ATOM 898 N N . ASP A 1 120 ? -1.708 21.625 0.471 1 97.5 120 ASP A N 1
ATOM 899 C CA . ASP A 1 120 ? -1.245 22.875 -0.12 1 97.5 120 ASP A CA 1
ATOM 900 C C . ASP A 1 120 ? 0.231 22.781 -0.501 1 97.5 120 ASP A C 1
ATOM 902 O O . ASP A 1 120 ? 0.606 23.109 -1.628 1 97.5 120 ASP A O 1
ATOM 906 N N . LYS A 1 121 ? 1.035 22.281 0.355 1 95.75 121 LYS A N 1
ATOM 907 C CA . LYS A 1 121 ? 2.475 22.188 0.126 1 95.75 121 LYS A CA 1
ATOM 908 C C . LYS A 1 121 ? 2.787 21.188 -0.979 1 95.75 121 LYS A C 1
ATOM 910 O O . LYS A 1 121 ? 3.586 21.469 -1.875 1 95.75 121 LYS A O 1
ATOM 915 N N . ALA A 1 122 ? 2.135 20.047 -0.887 1 96.19 122 ALA A N 1
ATOM 916 C CA . ALA A 1 122 ? 2.434 18.953 -1.801 1 96.19 122 ALA A CA 1
ATOM 917 C C . ALA A 1 122 ? 2.004 19.297 -3.225 1 96.19 122 ALA A C 1
ATOM 919 O O . ALA A 1 122 ? 2.578 18.781 -4.191 1 96.19 122 ALA A O 1
ATOM 920 N N . THR A 1 123 ? 0.991 20.188 -3.352 1 95.44 123 THR A N 1
ATOM 921 C CA . THR A 1 123 ? 0.469 20.5 -4.68 1 95.44 123 THR A CA 1
ATOM 922 C C . THR A 1 123 ? 0.953 21.875 -5.148 1 95.44 123 THR A C 1
ATOM 924 O O . THR A 1 123 ? 0.539 22.344 -6.207 1 95.44 123 THR A O 1
ATOM 927 N N . GLY A 1 124 ? 1.774 22.453 -4.406 1 93.44 124 GLY A N 1
ATOM 928 C CA . GLY A 1 124 ? 2.25 23.781 -4.75 1 93.44 124 GLY A CA 1
ATOM 929 C C . GLY A 1 124 ? 1.152 24.828 -4.742 1 93.44 124 GLY A C 1
ATOM 930 O O . GLY A 1 124 ? 1.104 25.703 -5.625 1 93.44 124 GLY A O 1
ATOM 931 N N . GLY A 1 125 ? 0.203 24.609 -3.873 1 92.5 125 GLY A N 1
ATOM 932 C CA . GLY A 1 125 ? -0.875 25.578 -3.727 1 92.5 125 GLY A CA 1
ATOM 933 C C . GLY A 1 125 ? -2.045 25.312 -4.652 1 92.5 125 GLY A C 1
ATOM 934 O O . GLY A 1 125 ? -2.975 26.109 -4.738 1 92.5 125 GLY A O 1
ATOM 935 N N . LYS A 1 126 ? -2.07 24.234 -5.34 1 91.19 126 LYS A N 1
ATOM 936 C CA . LYS A 1 126 ? -3.105 23.938 -6.328 1 91.19 126 LYS A CA 1
ATOM 937 C C . LYS A 1 126 ? -4.242 23.141 -5.699 1 91.19 126 LYS A C 1
ATOM 939 O O . LYS A 1 126 ? -5.25 22.859 -6.355 1 91.19 126 LYS A O 1
ATOM 944 N N . ALA A 1 127 ? -4.129 22.75 -4.461 1 96 127 ALA A N 1
ATOM 945 C CA . ALA A 1 127 ? -5.199 22 -3.818 1 96 127 ALA A CA 1
ATOM 946 C C . ALA A 1 127 ? -6.473 22.828 -3.715 1 96 127 ALA A C 1
ATOM 948 O O . ALA A 1 127 ? -6.457 23.938 -3.184 1 96 127 ALA A O 1
ATOM 949 N N . THR A 1 128 ? -7.535 22.359 -4.23 1 97 128 THR A N 1
ATOM 950 C CA . THR A 1 128 ? -8.828 23.047 -4.148 1 97 128 THR A CA 1
ATOM 951 C C . THR A 1 128 ? -9.508 22.734 -2.818 1 97 128 THR A C 1
ATOM 953 O O . THR A 1 128 ? -9.133 21.812 -2.115 1 97 128 THR A O 1
ATOM 956 N N . GLU A 1 129 ? -10.469 23.562 -2.559 1 96.25 129 GLU A N 1
ATOM 957 C CA . GLU A 1 129 ? -11.25 23.297 -1.352 1 96.25 129 GLU A CA 1
ATOM 958 C C . GLU A 1 129 ? -11.969 21.953 -1.44 1 96.25 129 GLU A C 1
ATOM 960 O O . GLU A 1 129 ? -12.141 21.266 -0.43 1 96.25 129 GLU A O 1
ATOM 965 N N . SER A 1 130 ? -12.344 21.625 -2.607 1 96.31 130 SER A N 1
ATOM 966 C CA . SER A 1 130 ? -12.984 20.328 -2.824 1 96.31 130 SER A CA 1
ATOM 967 C C . SER A 1 130 ? -12.031 19.188 -2.516 1 96.31 130 SER A C 1
ATOM 969 O O . SER A 1 130 ? -12.43 18.203 -1.895 1 96.31 130 SER A O 1
ATOM 971 N N . MET A 1 131 ? -10.82 19.312 -2.896 1 97.5 131 MET A N 1
ATOM 972 C CA . MET A 1 131 ? -9.812 18.297 -2.59 1 97.5 131 MET A CA 1
ATOM 973 C C . MET A 1 131 ? -9.594 18.188 -1.085 1 97.5 131 MET A C 1
ATOM 975 O O . MET A 1 131 ? -9.586 17.094 -0.534 1 97.5 131 MET A O 1
ATOM 979 N N . LYS A 1 132 ? -9.422 19.328 -0.47 1 97.81 132 LYS A N 1
ATOM 980 C CA . LYS A 1 132 ? -9.18 19.328 0.969 1 97.81 132 LYS A CA 1
ATOM 981 C C . LYS A 1 132 ? -10.352 18.719 1.729 1 97.81 132 LYS A C 1
ATOM 983 O O . LYS A 1 132 ? -10.148 17.906 2.641 1 97.81 132 LYS A O 1
ATOM 988 N N . SER A 1 133 ? -11.523 19.062 1.356 1 97.06 133 SER A N 1
ATOM 989 C CA . SER A 1 133 ? -12.719 18.516 2 1 97.06 133 SER A CA 1
ATOM 990 C C . SER A 1 133 ? -12.836 17.016 1.78 1 97.06 133 SER A C 1
ATOM 992 O O . SER A 1 133 ? -13.266 16.281 2.676 1 97.06 133 SER A O 1
ATOM 994 N N . ALA A 1 134 ? -12.516 16.594 0.611 1 98 134 ALA A N 1
ATOM 995 C CA . ALA A 1 134 ? -12.594 15.18 0.282 1 98 134 ALA A CA 1
ATOM 996 C C . ALA A 1 134 ? -11.625 14.367 1.14 1 98 134 ALA A C 1
ATOM 998 O O . ALA A 1 134 ? -11.984 13.312 1.671 1 98 134 ALA A O 1
ATOM 999 N N . TRP A 1 135 ? -10.438 14.844 1.278 1 98.06 135 TRP A N 1
ATOM 1000 C CA . TRP A 1 135 ? -9.453 14.156 2.107 1 98.06 135 TRP A CA 1
ATOM 1001 C C . TRP A 1 135 ? -9.867 14.18 3.574 1 98.06 135 TRP A C 1
ATOM 1003 O O . TRP A 1 135 ? -9.68 13.195 4.293 1 98.06 135 TRP A O 1
ATOM 1013 N N . ASP A 1 136 ? -10.344 15.32 4.008 1 97.38 136 ASP A N 1
ATOM 1014 C CA . ASP A 1 136 ? -10.852 15.398 5.375 1 97.38 136 ASP A CA 1
ATOM 1015 C C . ASP A 1 136 ? -11.914 14.336 5.629 1 97.38 136 ASP A C 1
ATOM 1017 O O . ASP A 1 136 ? -11.914 13.688 6.676 1 97.38 136 ASP A O 1
ATOM 1021 N N . ALA A 1 137 ? -12.789 14.188 4.715 1 96.19 137 ALA A N 1
ATOM 1022 C CA . ALA A 1 137 ? -13.852 13.195 4.832 1 96.19 137 ALA A CA 1
ATOM 1023 C C . ALA A 1 137 ? -13.281 11.773 4.848 1 96.19 137 ALA A C 1
ATOM 1025 O O . ALA A 1 137 ? -13.703 10.938 5.656 1 96.19 137 ALA A O 1
ATOM 1026 N N . LEU A 1 138 ? -12.375 11.5 3.969 1 96 138 LEU A N 1
ATOM 1027 C CA . LEU A 1 138 ? -11.773 10.172 3.904 1 96 138 LEU A CA 1
ATOM 1028 C C . LEU A 1 138 ? -11.055 9.836 5.207 1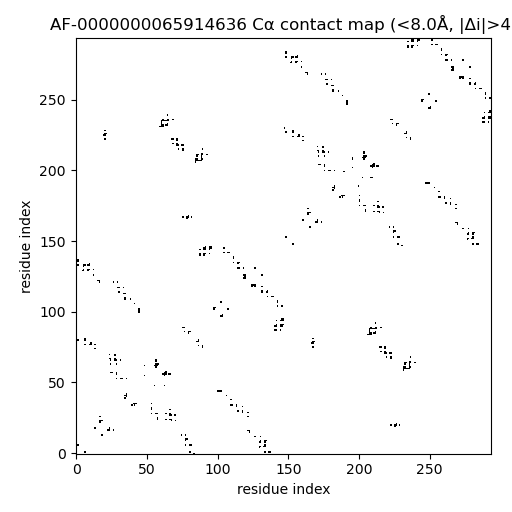 96 138 LEU A C 1
ATOM 1030 O O . LEU A 1 138 ? -11.211 8.742 5.746 1 96 138 LEU A O 1
ATOM 1034 N N . LEU A 1 139 ? -10.242 10.742 5.719 1 95.06 139 LEU A N 1
ATOM 1035 C CA . LEU A 1 139 ? -9.516 10.523 6.961 1 95.06 139 LEU A CA 1
ATOM 1036 C C . LEU A 1 139 ? -10.477 10.406 8.141 1 95.06 139 LEU A C 1
ATOM 1038 O O . LEU A 1 139 ? -10.188 9.703 9.117 1 95.06 139 LEU A O 1
ATOM 1042 N N . GLY A 1 140 ? -11.594 11.07 8.031 1 93.38 140 GLY A N 1
ATOM 1043 C CA . GLY A 1 140 ? -12.656 10.875 9.016 1 93.38 140 GLY A CA 1
ATOM 1044 C C . GLY A 1 140 ? -13.156 9.445 9.078 1 93.38 140 GLY A C 1
ATOM 1045 O O . GLY A 1 140 ? -13.391 8.914 10.164 1 93.38 140 GLY A O 1
ATOM 1046 N N . VAL A 1 141 ? -13.328 8.891 7.938 1 89.69 141 VAL A N 1
ATOM 1047 C CA . VAL A 1 141 ? -13.75 7.496 7.867 1 89.69 141 VAL A CA 1
ATOM 1048 C C . VAL A 1 141 ? -12.742 6.609 8.594 1 89.69 141 VAL A C 1
ATOM 1050 O O . VAL A 1 141 ? -13.125 5.68 9.312 1 89.69 141 VAL A O 1
ATOM 1053 N N . LEU A 1 142 ? -11.477 6.887 8.445 1 88 142 LEU A N 1
ATOM 1054 C CA . LEU A 1 142 ? -10.414 6.121 9.094 1 88 142 LEU A CA 1
ATOM 1055 C C . LEU A 1 142 ? -10.523 6.223 10.609 1 88 142 LEU A C 1
ATOM 1057 O O . LEU A 1 142 ? -10.406 5.215 11.32 1 88 142 LEU A O 1
ATOM 1061 N N . ILE A 1 143 ? -10.766 7.383 11.109 1 88.06 143 ILE A N 1
ATOM 1062 C CA . ILE A 1 143 ? -10.797 7.645 12.547 1 88.06 143 ILE A CA 1
ATOM 1063 C C . ILE A 1 143 ? -12.047 7.02 13.156 1 88.06 143 ILE A C 1
ATOM 1065 O O . ILE A 1 143 ? -12.008 6.488 14.266 1 88.06 143 ILE A O 1
ATOM 1069 N N . GLU A 1 144 ? -13.141 7.102 12.469 1 86.69 144 GLU A N 1
ATOM 1070 C CA . GLU A 1 144 ? -14.398 6.559 12.961 1 86.69 144 GLU A CA 1
ATOM 1071 C C . GLU A 1 144 ? -14.336 5.039 13.086 1 86.69 144 GLU A C 1
ATOM 1073 O O . GLU A 1 144 ? -15.07 4.445 13.875 1 86.69 144 GLU A O 1
ATOM 1078 N N . ASN A 1 145 ? -13.594 4.438 12.352 1 78.5 145 ASN A N 1
ATOM 1079 C CA . ASN A 1 145 ? -13.469 2.984 12.383 1 78.5 145 ASN A CA 1
ATOM 1080 C C . ASN A 1 145 ? -12.203 2.545 13.109 1 78.5 145 ASN A C 1
ATOM 1082 O O . ASN A 1 145 ? -11.711 1.436 12.898 1 78.5 145 ASN A O 1
ATOM 1086 N N . HIS A 1 146 ? -11.562 3.529 13.711 1 70.19 146 HIS A N 1
ATOM 1087 C CA . HIS A 1 146 ? -10.438 3.23 14.586 1 70.19 146 HIS A CA 1
ATOM 1088 C C . HIS A 1 146 ? -10.883 2.498 15.844 1 70.19 146 HIS A C 1
ATOM 1090 O O . HIS A 1 146 ? -11.852 2.902 16.484 1 70.19 146 HIS A O 1
ATOM 1096 N N . GLN A 1 147 ? -10.703 1.096 16 1 60.38 147 GLN A N 1
ATOM 1097 C CA . GLN A 1 147 ? -11.148 0.323 17.156 1 60.38 147 GLN A CA 1
ATOM 1098 C C . GLN A 1 147 ? -10.125 0.377 18.281 1 60.38 147 GLN A C 1
ATOM 1100 O O . GLN A 1 147 ? -8.93 0.493 18.031 1 60.38 147 GLN A O 1
ATOM 1105 N N . GLY B 1 1 ? 20.891 -5.418 -9.047 1 76.69 1 GLY B N 1
ATOM 1106 C CA . GLY B 1 1 ? 19.641 -4.672 -9.125 1 76.69 1 GLY B CA 1
ATOM 1107 C C . GLY B 1 1 ? 18.906 -4.887 -10.438 1 76.69 1 GLY B C 1
ATOM 1108 O O . GLY B 1 1 ? 19.312 -5.703 -11.258 1 76.69 1 GLY B O 1
ATOM 1109 N N . LEU B 1 2 ? 17.734 -4.328 -10.641 1 91.06 2 LEU B N 1
ATOM 1110 C CA . LEU B 1 2 ? 16.922 -4.426 -11.844 1 91.06 2 LEU B CA 1
ATOM 1111 C C . LEU B 1 2 ? 17.516 -3.598 -12.977 1 91.06 2 LEU B C 1
ATOM 1113 O O . LEU B 1 2 ? 18.016 -2.496 -12.742 1 91.06 2 LEU B O 1
ATOM 1117 N N . SER B 1 3 ? 17.531 -4.137 -14.164 1 94.06 3 SER B N 1
ATOM 1118 C CA . SER B 1 3 ? 17.953 -3.381 -15.336 1 94.06 3 SER B CA 1
ATOM 1119 C C . SER B 1 3 ? 16.938 -2.309 -15.703 1 94.06 3 SER B C 1
ATOM 1121 O O . SER B 1 3 ? 15.797 -2.334 -15.227 1 94.06 3 SER B O 1
ATOM 1123 N N . ALA B 1 4 ? 17.406 -1.316 -16.578 1 95.38 4 ALA B N 1
ATOM 1124 C CA . ALA B 1 4 ? 16.5 -0.266 -17.062 1 95.38 4 ALA B CA 1
ATOM 1125 C C . ALA B 1 4 ? 15.305 -0.86 -17.797 1 95.38 4 ALA B C 1
ATOM 1127 O O . ALA B 1 4 ? 14.188 -0.366 -17.656 1 95.38 4 ALA B O 1
ATOM 1128 N N . GLU B 1 5 ? 15.562 -1.934 -18.547 1 95.88 5 GLU B N 1
ATOM 1129 C CA . GLU B 1 5 ? 14.508 -2.607 -19.281 1 95.88 5 GLU B CA 1
ATOM 1130 C C . GLU B 1 5 ? 13.508 -3.281 -18.344 1 95.88 5 GLU B C 1
ATOM 1132 O O . GLU B 1 5 ? 12.297 -3.248 -18.594 1 95.88 5 GLU B O 1
ATOM 1137 N N . GLN B 1 6 ? 14 -3.873 -17.344 1 96.5 6 GLN B N 1
ATOM 1138 C CA . GLN B 1 6 ? 13.148 -4.527 -16.359 1 96.5 6 GLN B CA 1
ATOM 1139 C C . GLN B 1 6 ? 12.281 -3.51 -15.625 1 96.5 6 GLN B C 1
ATOM 1141 O O . GLN B 1 6 ? 11.094 -3.738 -15.406 1 96.5 6 GLN B O 1
ATOM 1146 N N . LYS B 1 7 ? 12.914 -2.414 -15.258 1 97.38 7 LYS B N 1
ATOM 1147 C CA . LYS B 1 7 ? 12.188 -1.364 -14.562 1 97.38 7 LYS B CA 1
ATOM 1148 C C . LYS B 1 7 ? 11.047 -0.815 -15.422 1 97.38 7 LYS B C 1
ATOM 1150 O O . LYS B 1 7 ? 9.938 -0.62 -14.938 1 97.38 7 LYS B O 1
ATOM 1155 N N . THR B 1 8 ? 11.312 -0.626 -16.656 1 97.06 8 THR B N 1
ATOM 1156 C CA . THR B 1 8 ? 10.297 -0.145 -17.594 1 97.06 8 THR B CA 1
ATOM 1157 C C . THR B 1 8 ? 9.172 -1.166 -17.75 1 97.06 8 THR B C 1
ATOM 1159 O O . THR B 1 8 ? 7.992 -0.804 -17.75 1 97.06 8 THR B O 1
ATOM 1162 N N . ALA B 1 9 ? 9.539 -2.436 -17.844 1 97.5 9 ALA B N 1
ATOM 1163 C CA . ALA B 1 9 ? 8.555 -3.504 -17.984 1 97.5 9 ALA B CA 1
ATOM 1164 C C . ALA B 1 9 ? 7.645 -3.572 -16.766 1 97.5 9 ALA B C 1
ATOM 1166 O O . ALA B 1 9 ? 6.438 -3.799 -16.891 1 97.5 9 ALA B O 1
ATOM 1167 N N . LEU B 1 10 ? 8.211 -3.381 -15.586 1 98 10 LEU B N 1
ATOM 1168 C CA . LEU B 1 10 ? 7.43 -3.385 -14.352 1 98 10 LEU B CA 1
ATOM 1169 C C . LEU B 1 10 ? 6.441 -2.223 -14.336 1 98 10 LEU B C 1
ATOM 1171 O O . LEU B 1 10 ? 5.254 -2.416 -14.055 1 98 10 LEU B O 1
ATOM 1175 N N . LYS B 1 11 ? 6.938 -1.062 -14.664 1 96.94 11 LYS B N 1
ATOM 1176 C CA . LYS B 1 11 ? 6.078 0.118 -14.664 1 96.94 11 LYS B CA 1
ATOM 1177 C C . LYS B 1 11 ? 4.961 -0.013 -15.695 1 96.94 11 LYS B C 1
ATOM 1179 O O . LYS B 1 11 ? 3.807 0.319 -15.422 1 96.94 11 LYS B O 1
ATOM 1184 N N . ASP B 1 12 ? 5.293 -0.532 -16.828 1 95.75 12 ASP B N 1
ATOM 1185 C CA . ASP B 1 12 ? 4.301 -0.699 -17.891 1 95.75 12 ASP B CA 1
ATOM 1186 C C . ASP B 1 12 ? 3.264 -1.754 -17.5 1 95.75 12 ASP B C 1
ATOM 1188 O O . ASP B 1 12 ? 2.07 -1.58 -17.766 1 95.75 12 ASP B O 1
ATOM 1192 N N . SER B 1 13 ? 3.693 -2.814 -16.953 1 96.62 13 SER B N 1
ATOM 1193 C CA . SER B 1 13 ? 2.762 -3.867 -16.562 1 96.62 13 SER B CA 1
ATOM 1194 C C . SER B 1 13 ? 1.866 -3.418 -15.422 1 96.62 13 SER B C 1
ATOM 1196 O O . SER B 1 13 ? 0.704 -3.82 -15.336 1 96.62 13 SER B O 1
ATOM 1198 N N . TRP B 1 14 ? 2.432 -2.611 -14.547 1 96.62 14 TRP B N 1
ATOM 1199 C CA . TRP B 1 14 ? 1.65 -2.152 -13.406 1 96.62 14 TRP B CA 1
ATOM 1200 C C . TRP B 1 14 ? 0.471 -1.297 -13.859 1 96.62 14 TRP B C 1
ATOM 1202 O O . TRP B 1 14 ? -0.605 -1.346 -13.258 1 96.62 14 TRP B O 1
ATOM 1212 N N . LYS B 1 15 ? 0.656 -0.539 -14.945 1 94.75 15 LYS B N 1
ATOM 1213 C CA . LYS B 1 15 ? -0.43 0.264 -15.5 1 94.75 15 LYS B CA 1
ATOM 1214 C C . LYS B 1 15 ? -1.62 -0.611 -15.883 1 94.75 15 LYS B C 1
ATOM 1216 O O . LYS B 1 15 ? -2.77 -0.175 -15.805 1 94.75 15 LYS B O 1
ATOM 1221 N N . ILE B 1 16 ? -1.306 -1.788 -16.25 1 95.75 16 ILE B N 1
ATOM 1222 C CA . ILE B 1 16 ? -2.346 -2.734 -16.641 1 95.75 16 ILE B CA 1
ATOM 1223 C C . ILE B 1 16 ? -2.91 -3.418 -15.398 1 95.75 16 ILE B C 1
ATOM 1225 O O . ILE B 1 16 ? -4.129 -3.471 -15.211 1 95.75 16 ILE B O 1
ATOM 1229 N N . LEU B 1 17 ? -2.102 -3.883 -14.516 1 97.5 17 LEU B N 1
ATOM 1230 C CA . LEU B 1 17 ? -2.475 -4.688 -13.359 1 97.5 17 LEU B CA 1
ATOM 1231 C C . LEU B 1 17 ? -3.262 -3.855 -12.352 1 97.5 17 LEU B C 1
ATOM 1233 O O . LEU B 1 17 ? -4.098 -4.387 -11.617 1 97.5 17 LEU B O 1
ATOM 1237 N N . ALA B 1 18 ? -3.023 -2.59 -12.312 1 97 18 ALA B N 1
ATOM 1238 C CA . ALA B 1 18 ? -3.574 -1.698 -11.297 1 97 18 ALA B CA 1
ATOM 1239 C C . ALA B 1 18 ? -4.199 -0.459 -11.93 1 97 18 ALA B C 1
ATOM 1241 O O . ALA B 1 18 ? -4.055 0.65 -11.406 1 97 18 ALA B O 1
ATOM 1242 N N . ALA B 1 19 ? -4.93 -0.632 -13.023 1 95.69 19 ALA B N 1
ATOM 1243 C CA . ALA B 1 19 ? -5.52 0.452 -13.805 1 95.69 19 ALA B CA 1
ATOM 1244 C C . ALA B 1 19 ? -6.504 1.262 -12.969 1 95.69 19 ALA B C 1
ATOM 1246 O O . ALA B 1 19 ? -6.668 2.465 -13.18 1 95.69 19 ALA B O 1
ATOM 1247 N N . ASN B 1 20 ? -7.203 0.577 -12.102 1 95.25 20 ASN B N 1
ATOM 1248 C CA . ASN B 1 20 ? -8.125 1.199 -11.148 1 95.25 20 ASN B CA 1
ATOM 1249 C C . ASN B 1 20 ? -8.422 0.277 -9.977 1 95.25 20 ASN B C 1
ATOM 1251 O O . ASN B 1 20 ? -7.914 -0.843 -9.914 1 95.25 20 ASN B O 1
ATOM 1255 N N . GLY B 1 21 ? -9.188 0.73 -9.031 1 95 21 GLY B N 1
ATOM 1256 C CA . GLY B 1 21 ? -9.492 -0.033 -7.828 1 95 21 GLY B CA 1
ATOM 1257 C C . GLY B 1 21 ? -10.164 -1.361 -8.117 1 95 21 GLY B C 1
ATOM 1258 O O . GLY B 1 21 ? -9.82 -2.381 -7.516 1 95 21 GLY B O 1
ATOM 1259 N N . GLU B 1 22 ? -11.102 -1.334 -9.016 1 94.94 22 GLU B N 1
ATOM 1260 C CA . GLU B 1 22 ? -11.805 -2.561 -9.375 1 94.94 22 GLU B CA 1
ATOM 1261 C C . GLU B 1 22 ? -10.852 -3.602 -9.953 1 94.94 22 GLU B C 1
ATOM 1263 O O . GLU B 1 22 ? -10.922 -4.781 -9.602 1 94.94 22 GLU B O 1
ATOM 1268 N N . THR B 1 23 ? -9.969 -3.105 -10.789 1 96.62 23 THR B N 1
ATOM 1269 C CA . THR B 1 23 ? -8.977 -3.992 -11.375 1 96.62 23 THR B CA 1
ATOM 1270 C C . THR B 1 23 ? -8.039 -4.543 -10.297 1 96.62 23 THR B C 1
ATOM 1272 O O . THR B 1 23 ? -7.68 -5.723 -10.328 1 96.62 23 THR B O 1
ATOM 1275 N N . MET B 1 24 ? -7.707 -3.752 -9.352 1 96.44 24 MET B N 1
ATOM 1276 C CA . MET B 1 24 ? -6.805 -4.184 -8.289 1 96.44 24 MET B CA 1
ATOM 1277 C C . MET B 1 24 ? -7.457 -5.258 -7.426 1 96.44 24 MET B C 1
ATOM 1279 O O . MET B 1 24 ? -6.82 -6.262 -7.094 1 96.44 24 MET B O 1
ATOM 1283 N N . VAL B 1 25 ? -8.672 -5.059 -7.059 1 94.19 25 VAL B N 1
ATOM 1284 C CA . VAL B 1 25 ? -9.383 -6.055 -6.266 1 94.19 25 VAL B CA 1
ATOM 1285 C C . VAL B 1 25 ? -9.492 -7.359 -7.055 1 94.19 25 VAL B C 1
ATOM 1287 O O . VAL B 1 25 ? -9.234 -8.438 -6.52 1 94.19 25 VAL B O 1
ATOM 1290 N N . LYS B 1 26 ? -9.852 -7.215 -8.289 1 94.19 26 LYS B N 1
ATOM 1291 C CA . LYS B 1 26 ? -9.984 -8.383 -9.156 1 94.19 26 LYS B CA 1
ATOM 1292 C C . LYS B 1 26 ? -8.656 -9.133 -9.266 1 94.19 26 LYS B C 1
ATOM 1294 O O . LYS B 1 26 ? -8.609 -10.352 -9.078 1 94.19 26 LYS B O 1
ATOM 1299 N N . ASN B 1 27 ? -7.621 -8.398 -9.539 1 96.5 27 ASN B N 1
ATOM 1300 C CA . ASN B 1 27 ? -6.336 -9.039 -9.797 1 96.5 27 ASN B CA 1
ATOM 1301 C C . ASN B 1 27 ? -5.711 -9.57 -8.508 1 96.5 27 ASN B C 1
ATOM 1303 O O . ASN B 1 27 ? -5.031 -10.594 -8.523 1 96.5 27 ASN B O 1
ATOM 1307 N N . SER B 1 28 ? -5.883 -8.906 -7.418 1 95.5 28 SER B N 1
ATOM 1308 C CA . SER B 1 28 ? -5.398 -9.445 -6.148 1 95.5 28 SER B CA 1
ATOM 1309 C C . SER B 1 28 ? -6.102 -10.75 -5.801 1 95.5 28 SER B C 1
ATOM 1311 O O . SER B 1 28 ? -5.461 -11.703 -5.344 1 95.5 28 SER B O 1
ATOM 1313 N N . ALA B 1 29 ? -7.387 -10.789 -6.008 1 92.31 29 ALA B N 1
ATOM 1314 C CA . ALA B 1 29 ? -8.141 -12.023 -5.781 1 92.31 29 ALA B CA 1
ATOM 1315 C C . ALA B 1 29 ? -7.668 -13.133 -6.711 1 92.31 29 ALA B C 1
ATOM 1317 O O . ALA B 1 29 ? -7.543 -14.289 -6.301 1 92.31 29 ALA B O 1
ATOM 1318 N N . ALA B 1 30 ? -7.457 -12.781 -7.93 1 94 30 ALA B N 1
ATOM 1319 C CA . ALA B 1 30 ? -6.969 -13.758 -8.891 1 94 30 ALA B CA 1
ATOM 1320 C C . ALA B 1 30 ? -5.605 -14.305 -8.477 1 94 30 ALA B C 1
ATOM 1322 O O . ALA B 1 30 ? -5.336 -15.5 -8.641 1 94 30 ALA B O 1
ATOM 1323 N N . MET B 1 31 ? -4.715 -13.445 -8.023 1 95.5 31 MET B N 1
ATOM 1324 C CA . MET B 1 31 ? -3.391 -13.859 -7.57 1 95.5 31 MET B CA 1
ATOM 1325 C C . MET B 1 31 ? -3.494 -14.859 -6.422 1 95.5 31 MET B C 1
ATOM 1327 O O . MET B 1 31 ? -2.908 -15.938 -6.48 1 95.5 31 MET B O 1
ATOM 1331 N N . PHE B 1 32 ? -4.277 -14.539 -5.449 1 92.5 32 PHE B N 1
ATOM 1332 C CA . PHE B 1 32 ? -4.434 -15.438 -4.305 1 92.5 32 PHE B CA 1
ATOM 1333 C C . PHE B 1 32 ? -5.184 -16.703 -4.703 1 92.5 32 PHE B C 1
ATOM 1335 O O . PHE B 1 32 ? -4.883 -17.781 -4.211 1 92.5 32 PHE B O 1
ATOM 1342 N N . GLY B 1 33 ? -6.203 -16.484 -5.535 1 91.19 33 GLY B N 1
ATOM 1343 C CA . GLY B 1 33 ? -6.906 -17.656 -6.035 1 91.19 33 GLY B CA 1
ATOM 1344 C C . GLY B 1 33 ? -5.988 -18.672 -6.691 1 91.19 33 GLY B C 1
ATOM 1345 O O . GLY B 1 33 ? -6.105 -19.875 -6.441 1 91.19 33 GLY B O 1
ATOM 1346 N N . LEU B 1 34 ? -5.168 -18.203 -7.535 1 94.44 34 LEU B N 1
ATOM 1347 C CA . LEU B 1 34 ? -4.215 -19.094 -8.195 1 94.44 34 LEU B CA 1
ATOM 1348 C C . LEU B 1 34 ? -3.277 -19.734 -7.188 1 94.44 34 LEU B C 1
ATOM 1350 O O . LEU B 1 34 ? -2.967 -20.922 -7.293 1 94.44 34 LEU B O 1
ATOM 1354 N N . LEU B 1 35 ? -2.814 -18.984 -6.188 1 93.75 35 LEU B N 1
ATOM 1355 C CA . LEU B 1 35 ? -1.956 -19.516 -5.137 1 93.75 35 LEU B CA 1
ATOM 1356 C C . LEU B 1 35 ? -2.654 -20.656 -4.391 1 93.75 35 LEU B C 1
ATOM 1358 O O . LEU B 1 35 ? -2.074 -21.719 -4.191 1 93.75 35 LEU B O 1
ATOM 1362 N N . PHE B 1 36 ? -3.896 -20.422 -4.074 1 90.06 36 PHE B N 1
ATOM 1363 C CA . PHE B 1 36 ? -4.656 -21.391 -3.297 1 90.06 36 PHE B CA 1
ATOM 1364 C C . PHE B 1 36 ? -4.969 -22.641 -4.133 1 90.06 36 PHE B C 1
ATOM 1366 O O . PHE B 1 36 ? -5.066 -23.734 -3.604 1 90.06 36 PHE B O 1
ATOM 1373 N N . GLU B 1 37 ? -5.164 -22.406 -5.348 1 92.69 37 GLU B N 1
ATOM 1374 C CA . GLU B 1 37 ? -5.41 -23.516 -6.258 1 92.69 37 GLU B CA 1
ATOM 1375 C C . GLU B 1 37 ? -4.18 -24.422 -6.379 1 92.69 37 GLU B C 1
ATOM 1377 O O . GLU B 1 37 ? -4.285 -25.641 -6.301 1 92.69 37 GLU B O 1
ATOM 1382 N N . LYS B 1 38 ? -3.047 -23.859 -6.559 1 95.25 38 LYS B N 1
ATOM 1383 C CA . LYS B 1 38 ? -1.82 -24.609 -6.809 1 95.25 38 LYS B CA 1
ATOM 1384 C C . LYS B 1 38 ? -1.213 -25.125 -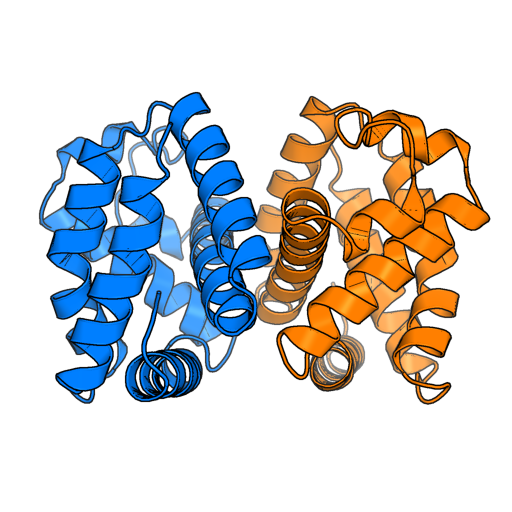5.508 1 95.25 38 LYS B C 1
ATOM 1386 O O . LYS B 1 38 ? -0.62 -26.203 -5.477 1 95.25 38 LYS B O 1
ATOM 1391 N N . TYR B 1 39 ? -1.334 -24.297 -4.477 1 94.06 39 TYR B N 1
ATOM 1392 C CA . TYR B 1 39 ? -0.765 -24.641 -3.178 1 94.06 39 TYR B CA 1
ATOM 1393 C C . TYR B 1 39 ? -1.784 -24.422 -2.064 1 94.06 39 TYR B C 1
ATOM 1395 O O . TYR B 1 39 ? -1.632 -23.531 -1.235 1 94.06 39 TYR B O 1
ATOM 1403 N N . PRO B 1 40 ? -2.738 -25.359 -1.906 1 90.5 40 PRO B N 1
ATOM 1404 C CA . PRO B 1 40 ? -3.863 -25.188 -0.983 1 90.5 40 PRO B CA 1
ATOM 1405 C C . PRO B 1 40 ? -3.418 -25.047 0.471 1 90.5 40 PRO B C 1
ATOM 1407 O O . PRO B 1 40 ? -4.098 -24.406 1.271 1 90.5 40 PRO B O 1
ATOM 1410 N N . ASP B 1 41 ? -2.236 -25.562 0.814 1 87.5 41 ASP B N 1
ATOM 1411 C CA . ASP B 1 41 ? -1.758 -25.5 2.191 1 87.5 41 ASP B CA 1
ATOM 1412 C C . ASP B 1 41 ? -1.477 -24.062 2.621 1 87.5 41 ASP B C 1
ATOM 1414 O O . ASP B 1 41 ? -1.438 -23.766 3.814 1 87.5 41 ASP B O 1
ATOM 1418 N N . THR B 1 42 ? -1.319 -23.156 1.642 1 89.06 42 THR B N 1
ATOM 1419 C CA . THR B 1 42 ? -1.022 -21.766 1.974 1 89.06 42 THR B CA 1
ATOM 1420 C C . THR B 1 42 ? -2.244 -21.078 2.58 1 89.06 42 THR B C 1
ATOM 1422 O O . THR B 1 42 ? -2.127 -20.016 3.197 1 89.06 42 THR B O 1
ATOM 1425 N N . LYS B 1 43 ? -3.369 -21.672 2.508 1 84.62 43 LYS B N 1
ATOM 1426 C CA . LYS B 1 43 ? -4.598 -21.125 3.068 1 84.62 43 LYS B CA 1
ATOM 1427 C C . LYS B 1 43 ? -4.523 -21.047 4.59 1 84.62 43 LYS B C 1
ATOM 1429 O O . LYS B 1 43 ? -5.258 -20.281 5.219 1 84.62 43 LYS B O 1
ATOM 1434 N N . LYS B 1 44 ? -3.717 -21.781 5.164 1 83.94 44 LYS B N 1
ATOM 1435 C CA . LYS B 1 44 ? -3.574 -21.828 6.617 1 83.94 44 LYS B CA 1
ATOM 1436 C C . LYS B 1 44 ? -3.209 -20.453 7.184 1 83.94 44 LYS B C 1
ATOM 1438 O O . LYS B 1 44 ? -3.531 -20.141 8.328 1 83.94 44 LYS B O 1
ATOM 1443 N N . HIS B 1 45 ? -2.572 -19.625 6.348 1 81.44 45 HIS B N 1
ATOM 1444 C CA . HIS B 1 45 ? -2.141 -18.312 6.781 1 81.44 45 HIS B CA 1
ATOM 1445 C C . HIS B 1 45 ? -3.293 -17.312 6.734 1 81.44 45 HIS B C 1
ATOM 1447 O O . HIS B 1 45 ? -3.154 -16.172 7.195 1 81.44 45 HIS B O 1
ATOM 1453 N N . PHE B 1 46 ? -4.367 -17.688 6.242 1 76.06 46 PHE B N 1
ATOM 1454 C CA . PHE B 1 46 ? -5.484 -16.781 6.023 1 76.06 46 PHE B CA 1
ATOM 1455 C C . PHE B 1 46 ? -6.699 -17.203 6.84 1 76.06 46 PHE B C 1
ATOM 1457 O O . PHE B 1 46 ? -7.84 -17.031 6.402 1 76.06 46 PHE B O 1
ATOM 1464 N N . LYS B 1 47 ? -6.504 -17.812 7.988 1 64.25 47 LYS B N 1
ATOM 1465 C CA . LYS B 1 47 ? -7.555 -18.375 8.828 1 64.25 47 LYS B CA 1
ATOM 1466 C C . LYS B 1 47 ? -8.586 -17.312 9.195 1 64.25 47 LYS B C 1
ATOM 1468 O O . LYS B 1 47 ? -9.75 -17.641 9.461 1 64.25 47 LYS B O 1
ATOM 1473 N N . THR B 1 48 ? -8.109 -16.25 9.578 1 56.25 48 THR B N 1
ATOM 1474 C CA . THR B 1 48 ? -9.094 -15.242 9.945 1 56.25 48 THR B CA 1
ATOM 1475 C C . THR B 1 48 ? -10.125 -15.07 8.836 1 56.25 48 THR B C 1
ATOM 1477 O O . THR B 1 48 ? -11.164 -14.438 9.039 1 56.25 48 THR B O 1
ATOM 1480 N N . PHE B 1 49 ? -9.742 -15.539 7.668 1 54.44 49 PHE B N 1
ATOM 1481 C CA . PHE B 1 49 ? -10.75 -15.547 6.617 1 54.44 49 PHE B CA 1
ATOM 1482 C C . PHE B 1 49 ? -11.656 -16.766 6.754 1 54.44 49 PHE B C 1
ATOM 1484 O O . PHE B 1 49 ? -11.172 -17.906 6.766 1 54.44 49 PHE B O 1
ATOM 1491 N N . ASP B 1 50 ? -12.469 -16.828 7.723 1 49.06 50 ASP B N 1
ATOM 1492 C CA . ASP B 1 50 ? -13.328 -17.984 7.961 1 49.06 50 ASP B CA 1
ATOM 1493 C C . ASP B 1 50 ? -13.305 -18.938 6.773 1 49.06 50 ASP B C 1
ATOM 1495 O O . ASP B 1 50 ? -12.812 -18.594 5.699 1 49.06 50 ASP B O 1
ATOM 1499 N N . GLY B 1 51 ? -14.102 -20.062 6.723 1 44.62 51 GLY B N 1
ATOM 1500 C CA . GLY B 1 51 ? -14.188 -21.266 5.906 1 44.62 51 GLY B CA 1
ATOM 1501 C C . GLY B 1 51 ? -14.109 -20.984 4.418 1 44.62 51 GLY B C 1
ATOM 1502 O O . GLY B 1 51 ? -13.961 -21.891 3.609 1 44.62 51 GLY B O 1
ATOM 1503 N N . ASP B 1 52 ? -15.062 -20.062 3.863 1 48.53 52 ASP B N 1
ATOM 1504 C CA . ASP B 1 52 ? -15.328 -20.031 2.426 1 48.53 52 ASP B CA 1
ATOM 1505 C C . ASP B 1 52 ? -14.219 -19.281 1.686 1 48.53 52 ASP B C 1
ATOM 1507 O O . ASP B 1 52 ? -14.055 -18.078 1.864 1 48.53 52 ASP B O 1
ATOM 1511 N N . HIS B 1 53 ? -13.117 -19.922 1.276 1 52.72 53 HIS B N 1
ATOM 1512 C CA . HIS B 1 53 ? -11.695 -19.688 1.044 1 52.72 53 HIS B CA 1
ATOM 1513 C C . HIS B 1 53 ? -11.469 -18.484 0.153 1 52.72 53 HIS B C 1
ATOM 1515 O O . HIS B 1 53 ? -11.539 -17.344 0.619 1 52.72 53 HIS B O 1
ATOM 1521 N N . PHE B 1 54 ? -11.156 -18.734 -1.376 1 55.78 54 PHE B N 1
ATOM 1522 C CA . PHE B 1 54 ? -10.883 -17.859 -2.512 1 55.78 54 PHE B CA 1
ATOM 1523 C C . PHE B 1 54 ? -12.055 -16.922 -2.768 1 55.78 54 PHE B C 1
ATOM 1525 O O . PHE B 1 54 ? -11.867 -15.719 -2.961 1 55.78 54 PHE B O 1
ATOM 1532 N N . ALA B 1 55 ? -13.203 -17.469 -2.693 1 60.25 55 ALA B N 1
ATOM 1533 C CA . ALA B 1 55 ? -14.438 -16.719 -2.916 1 60.25 55 ALA B CA 1
ATOM 1534 C C . ALA B 1 55 ? -14.617 -15.625 -1.865 1 60.25 55 ALA B C 1
ATOM 1536 O O . ALA B 1 55 ? -15.133 -14.547 -2.164 1 60.25 55 ALA B O 1
ATOM 1537 N N . ALA B 1 56 ? -13.977 -15.906 -0.879 1 63.03 56 ALA B N 1
ATOM 1538 C CA . ALA B 1 56 ? -14.164 -14.984 0.239 1 63.03 56 ALA B CA 1
ATOM 1539 C C . ALA B 1 56 ? -13.297 -13.734 0.074 1 63.03 56 ALA B C 1
ATOM 1541 O O . ALA B 1 56 ? -13.68 -12.648 0.512 1 63.03 56 ALA B O 1
ATOM 1542 N N . MET B 1 57 ? -12.273 -13.805 -0.681 1 74.56 57 MET B N 1
ATOM 1543 C CA . MET B 1 57 ? -11.375 -12.672 -0.855 1 74.56 57 MET B CA 1
ATOM 1544 C C . MET B 1 57 ? -12.062 -11.539 -1.611 1 74.56 57 MET B C 1
ATOM 1546 O O . MET B 1 57 ? -11.836 -10.367 -1.315 1 74.56 57 MET B O 1
ATOM 1550 N N . LYS B 1 58 ? -12.938 -11.969 -2.484 1 78.12 58 LYS B N 1
ATOM 1551 C CA . LYS B 1 58 ? -13.617 -10.945 -3.271 1 78.12 58 LYS B CA 1
ATOM 1552 C C . LYS B 1 58 ? -15.016 -10.672 -2.73 1 78.12 58 LYS B C 1
ATOM 1554 O O . LYS B 1 58 ? -15.617 -9.648 -3.043 1 78.12 58 LYS B O 1
ATOM 1559 N N . ALA B 1 59 ? -15.305 -11.484 -1.858 1 79.38 59 ALA B N 1
ATOM 1560 C CA . ALA B 1 59 ? -16.719 -11.438 -1.494 1 79.38 59 ALA B CA 1
ATOM 1561 C C . ALA B 1 59 ? -16.922 -10.664 -0.199 1 79.38 59 ALA B C 1
ATOM 1563 O O . ALA B 1 59 ? -18.031 -10.195 0.078 1 79.38 59 ALA B O 1
ATOM 1564 N N . THR B 1 60 ? -15.906 -10.586 0.587 1 83 60 THR B N 1
ATOM 1565 C CA . THR B 1 60 ? -16.047 -9.906 1.87 1 83 60 THR B CA 1
ATOM 1566 C C . THR B 1 60 ? -15.195 -8.641 1.905 1 83 60 THR B C 1
ATOM 1568 O O . THR B 1 60 ? -14.195 -8.539 1.196 1 83 60 THR B O 1
ATOM 1571 N N . GLY B 1 61 ? -15.641 -7.691 2.766 1 86.31 61 GLY B N 1
ATOM 1572 C CA . GLY B 1 61 ? -14.883 -6.469 2.961 1 86.31 61 GLY B CA 1
ATOM 1573 C C . GLY B 1 61 ? -13.453 -6.711 3.422 1 86.31 61 GLY B C 1
ATOM 1574 O O . GLY B 1 61 ? -12.516 -6.125 2.885 1 86.31 61 GLY B O 1
ATOM 1575 N N . MET B 1 62 ? -13.305 -7.617 4.281 1 86.38 62 MET B N 1
ATOM 1576 C CA . MET B 1 62 ? -11.984 -7.902 4.832 1 86.38 62 MET B CA 1
ATOM 1577 C C . MET B 1 62 ? -11.109 -8.602 3.799 1 86.38 62 MET B C 1
ATOM 1579 O O . MET B 1 62 ? -9.898 -8.367 3.742 1 86.38 62 MET B O 1
ATOM 1583 N N . GLY B 1 63 ? -11.742 -9.531 3.1 1 87.69 63 GLY B N 1
ATOM 1584 C CA . GLY B 1 63 ? -11 -10.18 2.033 1 87.69 63 GLY B CA 1
ATOM 1585 C C . GLY B 1 63 ? -10.508 -9.203 0.976 1 87.69 63 GLY B C 1
ATOM 1586 O O . GLY B 1 63 ? -9.336 -9.242 0.587 1 87.69 63 GLY B O 1
ATOM 1587 N N . LYS B 1 64 ? -11.375 -8.336 0.529 1 91.75 64 LYS B N 1
ATOM 1588 C CA . LYS B 1 64 ? -11.023 -7.312 -0.447 1 91.75 64 LYS B CA 1
ATOM 1589 C C . LYS B 1 64 ? -9.922 -6.395 0.091 1 91.75 64 LYS B C 1
ATOM 1591 O O . LYS B 1 64 ? -8.977 -6.066 -0.625 1 91.75 64 LYS B O 1
ATOM 1596 N N . ALA B 1 65 ? -10.062 -6.062 1.335 1 92 65 ALA B N 1
ATOM 1597 C CA . ALA B 1 65 ? -9.086 -5.176 1.967 1 92 65 ALA B CA 1
ATOM 1598 C C . ALA B 1 65 ? -7.711 -5.832 2.027 1 92 65 ALA B C 1
ATOM 1600 O O . ALA B 1 65 ? -6.695 -5.18 1.794 1 92 65 ALA B O 1
ATOM 1601 N N . HIS B 1 66 ? -7.695 -7.098 2.375 1 90.44 66 HIS B N 1
ATOM 1602 C CA . HIS B 1 66 ? -6.422 -7.809 2.416 1 90.44 66 HIS B CA 1
ATOM 1603 C C . HIS B 1 66 ? -5.789 -7.891 1.031 1 90.44 66 HIS B C 1
ATOM 1605 O O . HIS B 1 66 ? -4.598 -7.617 0.873 1 90.44 66 HIS B O 1
ATOM 1611 N N . GLY B 1 67 ? -6.562 -8.289 0.072 1 92.38 67 GLY B N 1
ATOM 1612 C CA . GLY B 1 67 ? -6.062 -8.312 -1.294 1 92.38 67 GLY B CA 1
ATOM 1613 C C . GLY B 1 67 ? -5.531 -6.965 -1.752 1 92.38 67 GLY B C 1
ATOM 1614 O O . GLY B 1 67 ? -4.438 -6.887 -2.318 1 92.38 67 GLY B O 1
ATOM 1615 N N . MET B 1 68 ? -6.293 -5.949 -1.485 1 94.62 68 MET B N 1
ATOM 1616 C CA . MET B 1 68 ? -5.906 -4.59 -1.853 1 94.62 68 MET B CA 1
ATOM 1617 C C . MET B 1 68 ? -4.613 -4.188 -1.152 1 94.62 68 MET B C 1
ATOM 1619 O O . MET B 1 68 ? -3.74 -3.562 -1.761 1 94.62 68 MET B O 1
ATOM 1623 N N . SER B 1 69 ? -4.461 -4.551 0.117 1 93.69 69 SER B N 1
ATOM 1624 C CA . SER B 1 69 ? -3.254 -4.199 0.859 1 93.69 69 SER B CA 1
ATOM 1625 C C . SER B 1 69 ? -2.021 -4.875 0.266 1 93.69 69 SER B C 1
ATOM 1627 O O . SER B 1 69 ? -0.973 -4.242 0.115 1 93.69 69 SER B O 1
ATOM 1629 N N . VAL B 1 70 ? -2.133 -6.125 -0.072 1 92.75 70 VAL B N 1
ATOM 1630 C CA . VAL B 1 70 ? -1.016 -6.859 -0.655 1 92.75 70 VAL B CA 1
ATOM 1631 C C . VAL B 1 70 ? -0.663 -6.27 -2.018 1 92.75 70 VAL B C 1
ATOM 1633 O O . VAL B 1 70 ? 0.51 -6.023 -2.311 1 92.75 70 VAL B O 1
ATOM 1636 N N . PHE B 1 71 ? -1.653 -6.039 -2.805 1 96.25 71 PHE B N 1
ATOM 1637 C CA . PHE B 1 71 ? -1.432 -5.5 -4.141 1 96.25 71 PHE B CA 1
ATOM 1638 C C . PHE B 1 71 ? -0.832 -4.102 -4.07 1 96.25 71 PHE B C 1
ATOM 1640 O O . PHE B 1 71 ? 0.025 -3.746 -4.883 1 96.25 71 PHE B O 1
ATOM 1647 N N . SER B 1 72 ? -1.259 -3.32 -3.104 1 96.69 72 SER B N 1
ATOM 1648 C CA . SER B 1 72 ? -0.678 -1.998 -2.902 1 96.69 72 SER B CA 1
ATOM 1649 C C . SER B 1 72 ? 0.788 -2.094 -2.494 1 96.69 72 SER B C 1
ATOM 1651 O O . SER B 1 72 ? 1.596 -1.236 -2.857 1 96.69 72 SER B O 1
ATOM 1653 N N . GLY B 1 73 ? 1.126 -3.092 -1.722 1 95.62 73 GLY B N 1
ATOM 1654 C CA . GLY B 1 73 ? 2.525 -3.338 -1.41 1 95.62 73 GLY B CA 1
ATOM 1655 C C . GLY B 1 73 ? 3.371 -3.605 -2.641 1 95.62 73 GLY B C 1
ATOM 1656 O O . GLY B 1 73 ? 4.484 -3.086 -2.758 1 95.62 73 GLY B O 1
ATOM 1657 N N . LEU B 1 74 ? 2.855 -4.391 -3.543 1 96.62 74 LEU B N 1
ATOM 1658 C CA . LEU B 1 74 ? 3.545 -4.625 -4.809 1 96.62 74 LEU B CA 1
ATOM 1659 C C . LEU B 1 74 ? 3.703 -3.322 -5.59 1 96.62 74 LEU B C 1
ATOM 1661 O O . LEU B 1 74 ? 4.75 -3.076 -6.191 1 96.62 74 LEU B O 1
ATOM 1665 N N . GLY B 1 75 ? 2.68 -2.521 -5.559 1 97.38 75 GLY B N 1
ATOM 1666 C CA . GLY B 1 75 ? 2.744 -1.223 -6.211 1 97.38 75 GLY B CA 1
ATOM 1667 C C . GLY B 1 75 ? 3.812 -0.316 -5.629 1 97.38 75 GLY B C 1
ATOM 1668 O O . GLY B 1 75 ? 4.477 0.416 -6.363 1 97.38 75 GLY B O 1
ATOM 1669 N N . ALA B 1 76 ? 3.936 -0.365 -4.309 1 97.25 76 ALA B N 1
ATOM 1670 C CA . ALA B 1 76 ? 4.977 0.422 -3.65 1 97.25 76 ALA B CA 1
ATOM 1671 C C . ALA B 1 76 ? 6.363 0.001 -4.129 1 97.25 76 ALA B C 1
ATOM 1673 O O . ALA B 1 76 ? 7.23 0.847 -4.359 1 97.25 76 ALA B O 1
ATOM 1674 N N . LEU B 1 77 ? 6.551 -1.261 -4.297 1 96.81 77 LEU B N 1
ATOM 1675 C CA . LEU B 1 77 ? 7.824 -1.756 -4.805 1 96.81 77 LEU B CA 1
ATOM 1676 C C . LEU B 1 77 ? 8.07 -1.271 -6.23 1 96.81 77 LEU B C 1
ATOM 1678 O O . LEU B 1 77 ? 9.148 -0.763 -6.539 1 96.81 77 LEU B O 1
ATOM 1682 N N . VAL B 1 78 ? 7.09 -1.379 -7.039 1 97.62 78 VAL B N 1
ATOM 1683 C CA . VAL B 1 78 ? 7.215 -0.957 -8.43 1 97.62 78 VAL B CA 1
ATOM 1684 C C . VAL B 1 78 ? 7.52 0.539 -8.492 1 97.62 78 VAL B C 1
ATOM 1686 O O . VAL B 1 78 ? 8.391 0.973 -9.25 1 97.62 78 VAL B O 1
ATOM 1689 N N . SER B 1 79 ? 6.836 1.316 -7.656 1 97.25 79 SER B N 1
ATOM 1690 C CA . SER B 1 79 ? 7.02 2.764 -7.641 1 97.25 79 SER B CA 1
ATOM 1691 C C . SER B 1 79 ? 8.422 3.137 -7.168 1 97.25 79 SER B C 1
ATOM 1693 O O . SER B 1 79 ? 8.898 4.242 -7.43 1 97.25 79 SER B O 1
ATOM 1695 N N . SER B 1 80 ? 9.07 2.227 -6.5 1 96.94 80 SER B N 1
ATOM 1696 C CA . SER B 1 80 ? 10.344 2.545 -5.855 1 96.94 80 SER B CA 1
ATOM 1697 C C . SER B 1 80 ? 11.516 1.957 -6.629 1 96.94 80 SER B C 1
ATOM 1699 O O . SER B 1 80 ? 12.664 2.049 -6.191 1 96.94 80 SER B O 1
ATOM 1701 N N . VAL B 1 81 ? 11.305 1.386 -7.785 1 96.75 81 VAL B N 1
ATOM 1702 C CA . VAL B 1 81 ? 12.305 0.546 -8.438 1 96.75 81 VAL B CA 1
ATOM 1703 C C . VAL B 1 81 ? 13.523 1.388 -8.812 1 96.75 81 VAL B C 1
ATOM 1705 O O . VAL B 1 81 ? 14.609 0.85 -9.039 1 96.75 81 VAL B O 1
ATOM 1708 N N . ASP B 1 82 ? 13.398 2.732 -8.867 1 96 82 ASP B N 1
ATOM 1709 C CA . ASP B 1 82 ? 14.531 3.596 -9.203 1 96 82 ASP B CA 1
ATOM 1710 C C . ASP B 1 82 ? 15.312 3.984 -7.949 1 96 82 ASP B C 1
ATOM 1712 O O . ASP B 1 82 ? 16.344 4.656 -8.039 1 96 82 ASP B O 1
ATOM 1716 N N . ASP B 1 83 ? 14.859 3.588 -6.812 1 95.06 83 ASP B N 1
ATOM 1717 C CA . ASP B 1 83 ? 15.492 3.85 -5.523 1 95.06 83 ASP B CA 1
ATOM 1718 C C . ASP B 1 83 ? 15.789 2.549 -4.781 1 95.06 83 ASP B C 1
ATOM 1720 O O . ASP B 1 83 ? 14.984 2.102 -3.957 1 95.06 83 ASP B O 1
ATOM 1724 N N . GLY B 1 84 ? 16.984 2.053 -4.996 1 92.88 84 GLY B N 1
ATOM 1725 C CA . GLY B 1 84 ? 17.375 0.755 -4.469 1 92.88 84 GLY B CA 1
ATOM 1726 C C . GLY B 1 84 ? 17.281 0.67 -2.957 1 92.88 84 GLY B C 1
ATOM 1727 O O . GLY B 1 84 ? 16.891 -0.363 -2.412 1 92.88 84 GLY B O 1
ATOM 1728 N N . GLU B 1 85 ? 17.656 1.71 -2.275 1 92.19 85 GLU B N 1
ATOM 1729 C CA . GLU B 1 85 ? 17.578 1.728 -0.818 1 92.19 85 GLU B CA 1
ATOM 1730 C C . GLU B 1 85 ? 16.125 1.635 -0.342 1 92.19 85 GLU B C 1
ATOM 1732 O O . GLU B 1 85 ? 15.844 0.964 0.65 1 92.19 85 GLU B O 1
ATOM 1737 N N . CYS B 1 86 ? 15.273 2.268 -1.035 1 93.81 86 CYS B N 1
ATOM 1738 C CA . CYS B 1 86 ? 13.859 2.209 -0.685 1 93.81 86 CYS B CA 1
ATOM 1739 C C . CYS B 1 86 ? 13.289 0.816 -0.934 1 93.81 86 CYS B C 1
ATOM 1741 O O . CYS B 1 86 ? 12.547 0.287 -0.107 1 93.81 86 CYS B O 1
ATOM 1743 N N . VAL B 1 87 ? 13.688 0.232 -2.059 1 95.06 87 VAL B N 1
ATOM 1744 C CA . VAL B 1 87 ? 13.227 -1.116 -2.379 1 95.06 87 VAL B CA 1
ATOM 1745 C C . VAL B 1 87 ? 13.664 -2.084 -1.282 1 95.06 87 VAL B C 1
ATOM 1747 O O . VAL B 1 87 ? 12.867 -2.889 -0.798 1 95.06 87 VAL B O 1
ATOM 1750 N N . LEU B 1 88 ? 14.859 -1.96 -0.879 1 92.75 88 LEU B N 1
ATOM 1751 C CA . LEU B 1 88 ? 15.383 -2.861 0.141 1 92.75 88 LEU B CA 1
ATOM 1752 C C . LEU B 1 88 ? 14.68 -2.643 1.476 1 92.75 88 LEU B C 1
ATOM 1754 O O . LEU B 1 88 ? 14.398 -3.6 2.197 1 92.75 88 LEU B O 1
ATOM 1758 N N . GLY B 1 89 ? 14.453 -1.439 1.816 1 91.94 89 GLY B N 1
ATOM 1759 C CA . GLY B 1 89 ? 13.688 -1.146 3.018 1 91.94 89 GLY B CA 1
ATOM 1760 C C . GLY B 1 89 ? 12.289 -1.729 2.992 1 91.94 89 GLY B C 1
ATOM 1761 O O . GLY B 1 89 ? 11.828 -2.289 3.986 1 91.94 89 GLY B O 1
ATOM 1762 N N . LEU B 1 90 ? 11.609 -1.571 1.861 1 94.5 90 LEU B N 1
ATOM 1763 C CA . LEU B 1 90 ? 10.273 -2.133 1.709 1 94.5 90 LEU B CA 1
ATOM 1764 C C . LEU B 1 90 ? 10.305 -3.654 1.821 1 94.5 90 LEU B C 1
ATOM 1766 O O . LEU B 1 90 ? 9.445 -4.25 2.475 1 94.5 90 LEU B O 1
ATOM 1770 N N . ALA B 1 91 ? 11.273 -4.219 1.176 1 91.81 91 ALA B N 1
ATOM 1771 C CA . ALA B 1 91 ? 11.414 -5.672 1.227 1 91.81 91 ALA B CA 1
ATOM 1772 C C . ALA B 1 91 ? 11.617 -6.152 2.66 1 91.81 91 ALA B C 1
ATOM 1774 O O . ALA B 1 91 ? 11.008 -7.141 3.084 1 91.81 91 ALA B O 1
ATOM 1775 N N . LYS B 1 92 ? 12.422 -5.5 3.367 1 90.19 92 LYS B N 1
ATOM 1776 C CA . LYS B 1 92 ? 12.68 -5.859 4.758 1 90.19 92 LYS B CA 1
ATOM 1777 C C . LYS B 1 92 ? 11.422 -5.711 5.605 1 90.19 92 LYS B C 1
ATOM 1779 O O . LYS B 1 92 ? 11.102 -6.586 6.418 1 90.19 92 LYS B O 1
ATOM 1784 N N . LYS B 1 93 ? 10.742 -4.668 5.406 1 89.12 93 LYS B N 1
ATOM 1785 C CA . LYS B 1 93 ? 9.508 -4.438 6.141 1 89.12 93 LYS B CA 1
ATOM 1786 C C . LYS B 1 93 ? 8.477 -5.52 5.836 1 89.12 93 LYS B C 1
ATOM 1788 O O . LYS B 1 93 ? 7.82 -6.035 6.742 1 89.12 93 LYS B O 1
ATOM 1793 N N . LEU B 1 94 ? 8.328 -5.805 4.594 1 89.5 94 LEU B N 1
ATOM 1794 C CA . LEU B 1 94 ? 7.383 -6.84 4.184 1 89.5 94 LEU B CA 1
ATOM 1795 C C . LEU B 1 94 ? 7.762 -8.188 4.785 1 89.5 94 LEU B C 1
ATOM 1797 O O . LEU B 1 94 ? 6.895 -8.922 5.27 1 89.5 94 LEU B O 1
ATOM 1801 N N . SER B 1 95 ? 8.984 -8.461 4.703 1 87.12 95 SER B N 1
ATOM 1802 C CA . SER B 1 95 ? 9.469 -9.719 5.27 1 87.12 95 SER B CA 1
ATOM 1803 C C . SER B 1 95 ? 9.164 -9.805 6.762 1 87.12 95 SER B C 1
ATOM 1805 O O . SER B 1 95 ? 8.648 -10.82 7.234 1 87.12 95 SER B O 1
ATOM 1807 N N . ARG B 1 96 ? 9.438 -8.789 7.445 1 85 96 ARG B N 1
ATOM 1808 C CA . ARG B 1 96 ? 9.211 -8.766 8.891 1 85 96 ARG B CA 1
ATOM 1809 C C . ARG B 1 96 ? 7.734 -8.945 9.219 1 85 96 ARG B C 1
ATOM 1811 O O . ARG B 1 96 ? 7.379 -9.742 10.086 1 85 96 ARG B O 1
ATOM 1818 N N . ASN B 1 97 ? 6.93 -8.242 8.531 1 84.19 97 ASN B N 1
ATOM 1819 C CA . ASN B 1 97 ? 5.488 -8.336 8.758 1 84.19 97 ASN B CA 1
ATOM 1820 C C . ASN B 1 97 ? 4.973 -9.75 8.477 1 84.19 97 ASN B C 1
ATOM 1822 O O . ASN B 1 97 ? 4.133 -10.258 9.219 1 84.19 97 ASN B O 1
ATOM 1826 N N . HIS B 1 98 ? 5.445 -10.375 7.465 1 87.31 98 HIS B N 1
ATOM 1827 C CA . HIS B 1 98 ? 4.973 -11.695 7.059 1 87.31 98 HIS B CA 1
ATOM 1828 C C . HIS B 1 98 ? 5.535 -12.789 7.961 1 87.31 98 HIS B C 1
ATOM 1830 O O . HIS B 1 98 ? 4.832 -13.734 8.312 1 87.31 98 HIS B O 1
ATOM 1836 N N . THR B 1 99 ? 6.727 -12.57 8.375 1 83.5 99 THR B N 1
ATOM 1837 C CA . THR B 1 99 ? 7.305 -13.523 9.312 1 83.5 99 THR B CA 1
ATOM 1838 C C . THR B 1 99 ? 6.527 -13.523 10.625 1 83.5 99 THR B C 1
ATOM 1840 O O . THR B 1 99 ? 6.289 -14.586 11.211 1 83.5 99 THR B O 1
ATOM 1843 N N . ALA B 1 100 ? 6.117 -12.414 11.039 1 81.56 100 ALA B N 1
ATOM 1844 C CA . ALA B 1 100 ? 5.34 -12.281 12.273 1 81.56 100 ALA B CA 1
ATOM 1845 C C . ALA B 1 100 ? 4.008 -13.016 12.164 1 81.56 100 ALA B C 1
ATOM 1847 O O . ALA B 1 100 ? 3.42 -13.398 13.18 1 81.56 100 ALA B O 1
ATOM 1848 N N . ARG B 1 101 ? 3.613 -13.273 10.945 1 83.75 101 ARG B N 1
ATOM 1849 C CA . ARG B 1 101 ? 2.35 -13.961 10.703 1 83.75 101 ARG B CA 1
ATOM 1850 C C . ARG B 1 101 ? 2.584 -15.43 10.367 1 83.75 101 ARG B C 1
ATOM 1852 O O . ARG B 1 101 ? 1.646 -16.156 10.016 1 83.75 101 ARG B O 1
ATOM 1859 N N . GLY B 1 102 ? 3.816 -15.805 10.359 1 86.5 102 GLY B N 1
ATOM 1860 C CA . GLY B 1 102 ? 4.148 -17.203 10.109 1 86.5 102 GLY B CA 1
ATOM 1861 C C . GLY B 1 102 ? 4.348 -17.516 8.633 1 86.5 102 GLY B C 1
ATOM 1862 O O . GLY B 1 102 ? 4.477 -18.672 8.25 1 86.5 102 GLY B O 1
ATOM 1863 N N . VAL B 1 103 ? 4.309 -16.547 7.867 1 86.56 103 VAL B N 1
ATOM 1864 C CA . VAL B 1 103 ? 4.586 -16.703 6.445 1 86.56 103 VAL B CA 1
ATOM 1865 C C . VAL B 1 103 ? 6.098 -16.781 6.223 1 86.56 103 VAL B C 1
ATOM 1867 O O . VAL B 1 103 ? 6.836 -15.883 6.609 1 86.56 103 VAL B O 1
ATOM 1870 N N . THR B 1 104 ? 6.562 -17.812 5.605 1 86.12 104 THR B N 1
ATOM 1871 C CA . THR B 1 104 ? 7.988 -18.125 5.512 1 86.12 104 THR B CA 1
ATOM 1872 C C . THR B 1 104 ? 8.531 -17.75 4.133 1 86.12 104 THR B C 1
ATOM 1874 O O . THR B 1 104 ? 7.766 -17.391 3.236 1 86.12 104 THR B O 1
ATOM 1877 N N . ALA B 1 105 ? 9.883 -17.859 4.047 1 87.31 105 ALA B N 1
ATOM 1878 C CA . ALA B 1 105 ? 10.539 -17.641 2.76 1 87.31 105 ALA B CA 1
ATOM 1879 C C . ALA B 1 105 ? 10.016 -18.625 1.711 1 87.31 105 ALA B C 1
ATOM 1881 O O . ALA B 1 105 ? 9.906 -18.281 0.531 1 87.31 105 ALA B O 1
ATOM 1882 N N . ASN B 1 106 ? 9.75 -19.781 2.188 1 90.75 106 ASN B N 1
ATOM 1883 C CA . ASN B 1 106 ? 9.188 -20.781 1.274 1 90.75 106 ASN B CA 1
ATOM 1884 C C . ASN B 1 106 ? 7.836 -20.328 0.729 1 90.75 106 ASN B C 1
ATOM 1886 O O . ASN B 1 106 ? 7.535 -20.547 -0.446 1 90.75 106 ASN B O 1
ATOM 1890 N N . ASP B 1 107 ? 7.02 -19.719 1.529 1 90.69 107 ASP B N 1
ATOM 1891 C CA . ASP B 1 107 ? 5.73 -19.219 1.064 1 90.69 107 ASP B CA 1
ATOM 1892 C C . ASP B 1 107 ? 5.918 -18.156 -0.021 1 90.69 107 ASP B C 1
ATOM 1894 O O . ASP B 1 107 ? 5.16 -18.109 -0.993 1 90.69 107 ASP B O 1
ATOM 1898 N N . PHE B 1 108 ? 6.895 -17.359 0.141 1 91.81 108 PHE B N 1
ATOM 1899 C CA . PHE B 1 108 ? 7.18 -16.344 -0.871 1 91.81 108 PHE B CA 1
ATOM 1900 C C . PHE B 1 108 ? 7.637 -17 -2.172 1 91.81 108 PHE B C 1
ATOM 1902 O O . PHE B 1 108 ? 7.312 -16.516 -3.26 1 91.81 108 PHE B O 1
ATOM 1909 N N . LYS B 1 109 ? 8.406 -18.062 -2.043 1 94.81 109 LYS B N 1
ATOM 1910 C CA . LYS B 1 109 ? 8.852 -18.781 -3.234 1 94.81 109 LYS B CA 1
ATOM 1911 C C . LYS B 1 109 ? 7.664 -19.391 -3.986 1 94.81 109 LYS B C 1
ATOM 1913 O O . LYS B 1 109 ? 7.676 -19.453 -5.219 1 94.81 109 LYS B O 1
ATOM 1918 N N . LEU B 1 110 ? 6.711 -19.828 -3.217 1 95.38 110 LEU B N 1
ATOM 1919 C CA . LEU B 1 110 ? 5.504 -20.344 -3.852 1 95.38 110 LEU B CA 1
ATOM 1920 C C . LEU B 1 110 ? 4.777 -19.25 -4.621 1 95.38 110 LEU B C 1
ATOM 1922 O O . LEU B 1 110 ? 4.348 -19.453 -5.758 1 95.38 110 LEU B O 1
ATOM 1926 N N . MET B 1 111 ? 4.684 -18.078 -4.062 1 94.62 111 MET B N 1
ATOM 1927 C CA . MET B 1 111 ? 4.078 -16.938 -4.742 1 94.62 111 MET B CA 1
ATOM 1928 C C . MET B 1 111 ? 4.844 -16.609 -6.02 1 94.62 111 MET B C 1
ATOM 1930 O O . MET B 1 111 ? 4.238 -16.391 -7.074 1 94.62 111 MET B O 1
ATOM 1934 N N . ARG B 1 112 ? 6.129 -16.547 -5.855 1 96.31 112 ARG B N 1
ATOM 1935 C CA . ARG B 1 112 ? 6.977 -16.234 -7.004 1 96.31 112 ARG B CA 1
ATOM 1936 C C . ARG B 1 112 ? 6.785 -17.25 -8.117 1 96.31 112 ARG B C 1
ATOM 1938 O O . ARG B 1 112 ? 6.742 -16.891 -9.297 1 96.31 112 ARG B O 1
ATOM 1945 N N . SER B 1 113 ? 6.617 -18.516 -7.77 1 97.5 113 SER B N 1
ATOM 1946 C CA . SER B 1 113 ? 6.547 -19.609 -8.75 1 97.5 113 SER B CA 1
ATOM 1947 C C . SER B 1 113 ? 5.285 -19.5 -9.602 1 97.5 113 SER B C 1
ATOM 1949 O O . SER B 1 113 ? 5.27 -19.938 -10.75 1 97.5 113 SER B O 1
ATOM 1951 N N . ILE B 1 114 ? 4.254 -18.875 -9.094 1 97.62 114 ILE B N 1
ATOM 1952 C CA . ILE B 1 114 ? 2.992 -18.844 -9.82 1 97.62 114 ILE B CA 1
ATOM 1953 C C . ILE B 1 114 ? 2.822 -17.5 -10.516 1 97.62 114 ILE B C 1
ATOM 1955 O O . ILE B 1 114 ? 1.872 -17.297 -11.273 1 97.62 114 ILE B O 1
ATOM 1959 N N . PHE B 1 115 ? 3.742 -16.578 -10.344 1 98.19 115 PHE B N 1
ATOM 1960 C CA . PHE B 1 115 ? 3.496 -15.188 -10.703 1 98.19 115 PHE B CA 1
ATOM 1961 C C . PHE B 1 115 ? 3.43 -15.016 -12.211 1 98.19 115 PHE B C 1
ATOM 1963 O O . PHE B 1 115 ? 2.672 -14.188 -12.719 1 98.19 115 PHE B O 1
ATOM 1970 N N . GLY B 1 116 ? 4.211 -15.789 -12.93 1 97.81 116 GLY B N 1
ATOM 1971 C CA . GLY B 1 116 ? 4.117 -15.75 -14.383 1 97.81 116 GLY B CA 1
ATOM 1972 C C . GLY B 1 116 ? 2.734 -16.094 -14.898 1 97.81 116 GLY B C 1
ATOM 1973 O O . GLY B 1 116 ? 2.197 -15.406 -15.766 1 97.81 116 GLY B O 1
ATOM 1974 N N . GLU B 1 117 ? 2.203 -17.172 -14.422 1 97.69 117 GLU B N 1
ATOM 1975 C CA . GLU B 1 117 ? 0.856 -17.594 -14.812 1 97.69 117 GLU B CA 1
ATOM 1976 C C . GLU B 1 117 ? -0.179 -16.547 -14.398 1 97.69 117 GLU B C 1
ATOM 1978 O O . GLU B 1 117 ? -1.115 -16.266 -15.148 1 97.69 117 GLU B O 1
ATOM 1983 N N . PHE B 1 118 ? -0.006 -15.984 -13.234 1 98 118 PHE B N 1
ATOM 1984 C CA . PHE B 1 118 ? -0.877 -14.906 -12.773 1 98 118 PHE B CA 1
ATOM 1985 C C . PHE B 1 118 ? -0.85 -13.742 -13.75 1 98 118 PHE B C 1
ATOM 1987 O O . PHE B 1 118 ? -1.899 -13.203 -14.117 1 98 118 PHE B O 1
ATOM 1994 N N . LEU B 1 119 ? 0.339 -13.383 -14.195 1 98.25 119 LEU B N 1
ATOM 1995 C CA . LEU B 1 119 ? 0.466 -12.258 -15.125 1 98.25 119 LEU B CA 1
ATOM 1996 C C . LEU B 1 119 ? -0.271 -12.547 -16.422 1 98.25 119 LEU B C 1
ATOM 1998 O O . LEU B 1 119 ? -0.928 -11.664 -16.984 1 98.25 119 LEU B O 1
ATOM 2002 N N . ASP B 1 120 ? -0.168 -13.758 -16.891 1 97.44 120 ASP B N 1
ATOM 2003 C CA . ASP B 1 120 ? -0.891 -14.141 -18.094 1 97.44 120 ASP B CA 1
ATOM 2004 C C . ASP B 1 120 ? -2.396 -13.961 -17.922 1 97.44 120 ASP B C 1
ATOM 2006 O O . ASP B 1 120 ? -3.057 -13.344 -18.75 1 97.44 120 ASP B O 1
ATOM 2010 N N . LYS B 1 121 ? -2.914 -14.391 -16.844 1 95.69 121 LYS B N 1
ATOM 2011 C CA . LYS B 1 121 ? -4.348 -14.312 -16.562 1 95.69 121 LYS B CA 1
ATOM 2012 C C . LYS B 1 121 ? -4.793 -12.859 -16.375 1 95.69 121 LYS B C 1
ATOM 2014 O O . LYS B 1 121 ? -5.805 -12.438 -16.938 1 95.69 121 LYS B O 1
ATOM 2019 N N . ALA B 1 122 ? -4.023 -12.156 -15.602 1 96.12 122 ALA B N 1
ATOM 2020 C CA . ALA B 1 122 ? -4.398 -10.797 -15.227 1 96.12 122 ALA B CA 1
ATOM 2021 C C . ALA B 1 122 ? -4.348 -9.867 -16.438 1 96.12 122 ALA B C 1
ATOM 2023 O O . ALA B 1 122 ? -5.07 -8.867 -16.484 1 96.12 122 ALA B O 1
ATOM 2024 N N . THR B 1 123 ? -3.5 -10.227 -17.438 1 95.25 123 THR B N 1
ATOM 2025 C CA . THR B 1 123 ? -3.338 -9.336 -18.594 1 95.25 123 THR B CA 1
ATOM 2026 C C . THR B 1 123 ? -4.066 -9.891 -19.812 1 95.25 123 THR B C 1
ATOM 2028 O O . THR B 1 123 ? -3.967 -9.328 -20.906 1 95.25 123 THR B O 1
ATOM 2031 N N . GLY B 1 124 ? -4.754 -10.914 -19.625 1 93.12 124 GLY B N 1
ATOM 2032 C CA . GLY B 1 124 ? -5.438 -11.547 -20.75 1 93.12 124 GLY B CA 1
ATOM 2033 C C . GLY B 1 124 ? -4.492 -12.078 -21.797 1 93.12 124 GLY B C 1
ATOM 2034 O O . GLY B 1 124 ? -4.746 -11.938 -23 1 93.12 124 GLY B O 1
ATOM 2035 N N . GLY B 1 125 ? -3.346 -12.508 -21.328 1 92.31 125 GLY B N 1
ATOM 2036 C CA . GLY B 1 125 ? -2.377 -13.102 -22.234 1 92.31 125 GLY B CA 1
ATOM 2037 C C . GLY B 1 125 ? -1.436 -12.086 -22.859 1 92.31 125 GLY B C 1
ATOM 2038 O O . GLY B 1 125 ? -0.643 -12.422 -23.734 1 92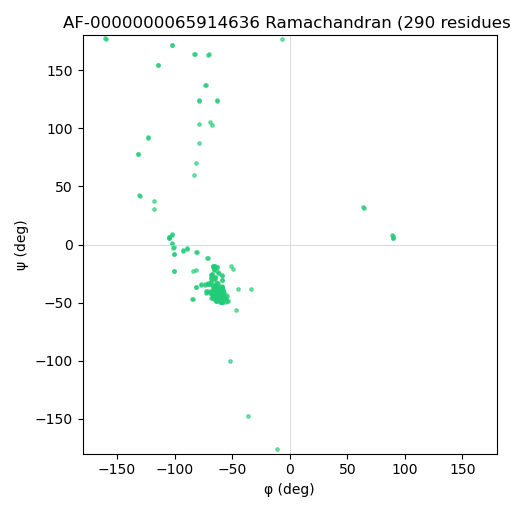.31 125 GLY B O 1
ATOM 2039 N N . LYS B 1 126 ? -1.45 -10.883 -22.453 1 91.12 126 LYS B N 1
ATOM 2040 C CA . LYS B 1 126 ? -0.648 -9.82 -23.047 1 91.12 126 LYS B CA 1
ATOM 2041 C C . LYS B 1 126 ? 0.688 -9.672 -22.328 1 91.12 126 LYS B C 1
ATOM 2043 O O . LYS B 1 126 ? 1.539 -8.883 -22.734 1 91.12 126 LYS B O 1
ATOM 2048 N N . ALA B 1 127 ? 0.895 -10.391 -21.266 1 95.88 127 ALA B N 1
ATOM 2049 C CA . ALA B 1 127 ? 2.16 -10.281 -20.547 1 95.88 127 ALA B CA 1
ATOM 2050 C C . ALA B 1 127 ? 3.328 -10.734 -21.422 1 95.88 127 ALA B C 1
ATOM 2052 O O . ALA B 1 127 ? 3.311 -11.844 -21.953 1 95.88 127 ALA B O 1
ATOM 2053 N N . THR B 1 128 ? 4.293 -9.93 -21.609 1 96.94 128 THR B N 1
ATOM 2054 C CA . THR B 1 128 ? 5.484 -10.273 -22.375 1 96.94 128 THR B CA 1
ATOM 2055 C C . THR B 1 128 ? 6.484 -11.039 -21.516 1 96.94 128 THR B C 1
ATOM 2057 O O . THR B 1 128 ? 6.387 -11.031 -20.281 1 96.94 128 THR B O 1
ATOM 2060 N N . GLU B 1 129 ? 7.383 -11.648 -22.203 1 96.12 129 GLU B N 1
ATOM 2061 C CA . GLU B 1 129 ? 8.438 -12.336 -21.469 1 96.12 129 GLU B CA 1
ATOM 2062 C C . GLU B 1 129 ? 9.273 -11.352 -20.656 1 96.12 129 GLU B C 1
ATOM 2064 O O . GLU B 1 129 ? 9.742 -11.688 -19.562 1 96.12 129 GLU B O 1
ATOM 2069 N N . SER B 1 130 ? 9.406 -10.203 -21.172 1 96.19 130 SER B N 1
ATOM 2070 C CA . SER B 1 130 ? 10.125 -9.156 -20.453 1 96.19 130 SER B CA 1
ATOM 2071 C C . SER B 1 130 ? 9.406 -8.781 -19.172 1 96.19 130 SER B C 1
ATOM 2073 O O . SER B 1 130 ? 10.039 -8.602 -18.125 1 96.19 130 SER B O 1
ATOM 2075 N N . MET B 1 131 ? 8.117 -8.695 -19.219 1 97.44 131 MET B N 1
ATOM 2076 C CA . MET B 1 131 ? 7.328 -8.406 -18.016 1 97.44 131 MET B CA 1
ATOM 2077 C C . MET B 1 131 ? 7.469 -9.523 -16.984 1 97.44 131 MET B C 1
ATOM 2079 O O . MET B 1 131 ? 7.711 -9.258 -15.805 1 97.44 131 MET B O 1
ATOM 2083 N N . LYS B 1 132 ? 7.32 -10.719 -17.453 1 97.75 132 LYS B N 1
ATOM 2084 C CA . LYS B 1 132 ? 7.41 -11.859 -16.562 1 97.75 132 LYS B CA 1
ATOM 2085 C C . LYS B 1 132 ? 8.781 -11.938 -15.898 1 97.75 132 LYS B C 1
ATOM 2087 O O . LYS B 1 132 ? 8.891 -12.156 -14.688 1 97.75 132 LYS B O 1
ATOM 2092 N N . SER B 1 133 ? 9.797 -11.734 -16.656 1 97 133 SER B N 1
ATOM 2093 C CA . SER B 1 133 ? 11.156 -11.766 -16.141 1 97 133 SER B CA 1
ATOM 2094 C C . SER B 1 133 ? 11.398 -10.641 -15.133 1 97 133 SER B C 1
ATOM 2096 O O . SER B 1 133 ? 12.094 -10.828 -14.133 1 97 133 SER B O 1
ATOM 2098 N N . ALA B 1 134 ? 10.867 -9.516 -15.43 1 97.94 134 ALA B N 1
ATOM 2099 C CA . ALA B 1 134 ? 11.023 -8.367 -14.547 1 97.94 134 ALA B CA 1
ATOM 2100 C C . ALA B 1 134 ? 10.375 -8.625 -13.188 1 97.94 134 ALA B C 1
ATOM 2102 O O . ALA B 1 134 ? 10.969 -8.336 -12.141 1 97.94 134 ALA B O 1
ATOM 2103 N N . TRP B 1 135 ? 9.211 -9.156 -13.203 1 98 135 TRP B N 1
ATOM 2104 C CA . TRP B 1 135 ? 8.523 -9.469 -11.953 1 98 135 TRP B CA 1
ATOM 2105 C C . TRP B 1 135 ? 9.258 -10.57 -11.195 1 98 135 TRP B C 1
ATOM 2107 O O . TRP B 1 135 ? 9.359 -10.523 -9.961 1 98 135 TRP B O 1
ATOM 2117 N N . ASP B 1 136 ? 9.688 -11.562 -11.922 1 97.19 136 ASP B N 1
ATOM 2118 C CA . ASP B 1 136 ? 10.477 -12.609 -11.289 1 97.19 136 ASP B CA 1
ATOM 2119 C C . ASP B 1 136 ? 11.688 -12.023 -10.57 1 97.19 136 ASP B C 1
ATOM 2121 O O . ASP B 1 136 ? 12 -12.422 -9.445 1 97.19 136 ASP B O 1
ATOM 2125 N N . ALA B 1 137 ? 12.336 -11.133 -11.188 1 96 137 ALA B N 1
ATOM 2126 C CA . ALA B 1 137 ? 13.508 -10.492 -10.602 1 96 137 ALA B CA 1
ATOM 2127 C C . ALA B 1 137 ? 13.125 -9.672 -9.375 1 96 137 ALA B C 1
ATOM 2129 O O . ALA B 1 137 ? 13.805 -9.727 -8.344 1 96 137 ALA B O 1
ATOM 2130 N N . LEU B 1 138 ? 12.07 -8.922 -9.477 1 95.81 138 LEU B N 1
ATOM 2131 C CA . LEU B 1 138 ? 11.633 -8.102 -8.352 1 95.81 138 LEU B CA 1
ATOM 2132 C C . LEU B 1 138 ? 11.273 -8.977 -7.152 1 95.81 138 LEU B C 1
ATOM 2134 O O . LEU B 1 138 ? 11.672 -8.688 -6.023 1 95.81 138 LEU B O 1
ATOM 2138 N N . LEU B 1 139 ? 10.508 -10.023 -7.367 1 94.88 139 LEU B N 1
ATOM 2139 C CA . LEU B 1 139 ? 10.109 -10.922 -6.289 1 94.88 139 LEU B CA 1
ATOM 2140 C C . LEU B 1 139 ? 11.32 -11.656 -5.719 1 94.88 139 LEU B C 1
ATOM 2142 O O . LEU B 1 139 ? 11.336 -12 -4.535 1 94.88 139 LEU B O 1
ATOM 2146 N N . GLY B 1 140 ? 12.297 -11.867 -6.547 1 93.12 140 GLY B N 1
ATOM 2147 C CA . GLY B 1 140 ? 13.562 -12.391 -6.062 1 93.12 140 GLY B CA 1
ATOM 2148 C C . GLY B 1 140 ? 14.227 -11.484 -5.043 1 93.12 140 GLY B C 1
ATOM 2149 O O . GLY B 1 140 ? 14.766 -11.961 -4.039 1 93.12 140 GLY B O 1
ATOM 2150 N N . VAL B 1 141 ? 14.211 -10.25 -5.336 1 89 141 VAL B N 1
ATOM 2151 C CA . VAL B 1 141 ? 14.766 -9.273 -4.406 1 89 141 VAL B CA 1
ATOM 2152 C C . VAL B 1 141 ? 14.055 -9.375 -3.061 1 89 141 VAL B C 1
ATOM 2154 O O . VAL B 1 141 ? 14.695 -9.305 -2.006 1 89 141 VAL B O 1
ATOM 2157 N N . LEU B 1 142 ? 12.773 -9.562 -3.074 1 87.5 142 LEU B N 1
ATOM 2158 C CA . LEU B 1 142 ? 11.977 -9.688 -1.856 1 87.5 142 LEU B CA 1
ATOM 2159 C C . LEU B 1 142 ? 12.406 -10.914 -1.051 1 87.5 142 LEU B C 1
ATOM 2161 O O . LEU B 1 142 ? 12.562 -10.828 0.17 1 87.5 142 LEU B O 1
ATOM 2165 N N . ILE B 1 143 ? 12.625 -12 -1.698 1 87.38 143 ILE B N 1
ATOM 2166 C CA . ILE B 1 143 ? 12.945 -13.266 -1.048 1 87.38 143 ILE B CA 1
ATOM 2167 C C . ILE B 1 143 ? 14.375 -13.219 -0.498 1 87.38 143 ILE B C 1
ATOM 2169 O O . ILE B 1 143 ? 14.641 -13.734 0.587 1 87.38 143 ILE B O 1
ATOM 2173 N N . GLU B 1 144 ? 15.266 -12.641 -1.222 1 85.69 144 GLU B N 1
ATOM 2174 C CA . GLU B 1 144 ? 16.672 -12.555 -0.807 1 85.69 144 GLU B CA 1
ATOM 2175 C C . GLU B 1 144 ? 16.812 -11.695 0.443 1 85.69 144 GLU B C 1
ATOM 2177 O O . GLU B 1 144 ? 17.766 -11.859 1.206 1 85.69 144 GLU B O 1
ATOM 2182 N N . ASN B 1 145 ? 16 -10.812 0.646 1 77.62 145 ASN B N 1
ATOM 2183 C CA . ASN B 1 145 ? 16.062 -9.93 1.806 1 77.62 145 ASN B CA 1
ATOM 2184 C C . ASN B 1 145 ? 15.055 -10.328 2.873 1 77.62 145 ASN B C 1
ATOM 2186 O O . ASN B 1 145 ? 14.672 -9.508 3.709 1 77.62 145 ASN B O 1
ATOM 2190 N N . HIS B 1 146 ? 14.469 -11.484 2.623 1 69.12 146 HIS B N 1
ATOM 2191 C CA . HIS B 1 146 ? 13.594 -12.086 3.627 1 69.12 146 HIS B CA 1
ATOM 2192 C C . HIS B 1 146 ? 14.391 -12.555 4.84 1 69.12 146 HIS B C 1
ATOM 2194 O O . HIS B 1 146 ? 15.422 -13.211 4.695 1 69.12 146 HIS B O 1
ATOM 2200 N N . GLN B 1 147 ? 14.367 -11.859 6.07 1 59.81 147 GLN B N 1
ATOM 2201 C CA . GLN B 1 147 ? 15.141 -12.227 7.25 1 59.81 147 GLN B CA 1
ATOM 2202 C C . GLN B 1 147 ? 14.406 -13.266 8.094 1 59.81 147 GLN B C 1
ATOM 2204 O O . GLN B 1 147 ? 13.18 -13.289 8.125 1 59.81 147 GLN B O 1
#

pLDDT: mean 89.66, std 11.32, range [44.31, 98.31]

Organism: Tritia mutabilis (NCBI:txid1934731)

InterPro domains:
  IPR000971 Globin [PF00042] (30-143)
  IPR000971 Globin [PS01033] (1-147)
  IPR002336 Erythrocruorin [PR00611] (28-50)
  IPR002336 Erythrocruorin [PR00611] (81-104)
  IPR002336 Erythrocruorin [PR00611] (107-123)
  IPR002336 Erythrocruorin [PR00611] (131-145)
  IPR009050 Globin-like superfamily [SSF46458] (2-143)
  IPR012292 Globin/Protoglobin [G3DSA:1.10.490.10] (1-146)
  IPR044399 Myoglobin-like, M family globin domain [cd01040] (10-144)